Protein AF-A0A0L0KFP3-F1 (afdb_monomer)

Structure (mmCIF, N/CA/C/O backbone):
data_AF-A0A0L0KFP3-F1
#
_entry.id   AF-A0A0L0KFP3-F1
#
loop_
_atom_site.group_PDB
_atom_site.id
_atom_site.type_symbol
_atom_site.label_atom_id
_atom_site.label_alt_id
_atom_site.label_comp_id
_atom_site.label_asym_id
_atom_site.label_entity_id
_atom_site.label_seq_id
_atom_site.pdbx_PDB_ins_code
_atom_site.Cartn_x
_atom_site.Cartn_y
_atom_site.Cartn_z
_atom_site.occupancy
_atom_site.B_iso_or_equiv
_atom_site.auth_seq_id
_atom_site.auth_comp_id
_atom_site.auth_asym_id
_atom_site.auth_atom_id
_atom_site.pdbx_PDB_model_num
ATOM 1 N N . MET A 1 1 ? 3.412 21.748 14.257 1.00 57.06 1 MET A N 1
ATOM 2 C CA . MET A 1 1 ? 2.925 20.371 14.470 1.00 57.06 1 MET A CA 1
ATOM 3 C C . MET A 1 1 ? 2.391 19.946 13.117 1.00 57.06 1 MET A C 1
ATOM 5 O O . MET A 1 1 ? 1.590 20.701 12.592 1.00 57.06 1 MET A O 1
ATOM 9 N N . GLY A 1 2 ? 2.978 18.924 12.497 1.00 73.62 2 GLY A N 1
ATOM 10 C CA . GLY A 1 2 ? 2.629 18.501 11.133 1.00 73.62 2 GLY A CA 1
ATOM 11 C C . GLY A 1 2 ? 1.896 17.171 11.187 1.00 73.62 2 GLY A C 1
ATOM 12 O O . GLY A 1 2 ? 2.183 16.386 12.102 1.00 73.62 2 GLY A O 1
ATOM 13 N N . ASP A 1 3 ? 0.964 16.971 10.264 1.00 85.38 3 ASP A N 1
ATOM 14 C CA . ASP A 1 3 ? 0.182 15.743 10.164 1.00 85.38 3 ASP A CA 1
ATOM 15 C C . ASP A 1 3 ? 1.085 14.596 9.712 1.00 85.38 3 ASP A C 1
ATOM 17 O O . ASP A 1 3 ? 1.998 14.773 8.905 1.00 85.38 3 ASP A O 1
ATOM 21 N N . ARG A 1 4 ? 0.864 13.415 10.279 1.00 90.06 4 ARG A N 1
ATOM 22 C CA . ARG A 1 4 ? 1.631 12.206 9.976 1.00 90.06 4 ARG A CA 1
ATOM 23 C C . ARG A 1 4 ? 0.703 11.149 9.424 1.00 90.06 4 ARG A C 1
ATOM 25 O O . ARG A 1 4 ? -0.466 11.099 9.801 1.00 90.06 4 ARG A O 1
ATOM 32 N N . PHE A 1 5 ? 1.241 10.268 8.601 1.00 92.75 5 PHE A N 1
ATOM 33 C CA . PHE A 1 5 ? 0.498 9.135 8.086 1.00 92.75 5 PHE A CA 1
ATOM 34 C C . PHE A 1 5 ? 1.364 7.879 8.053 1.00 92.75 5 PHE A C 1
ATOM 36 O O . PHE A 1 5 ? 2.587 7.936 7.928 1.00 92.75 5 PHE A O 1
ATOM 43 N N . GLN A 1 6 ? 0.704 6.738 8.188 1.00 93.38 6 GLN A N 1
ATOM 44 C CA . GLN A 1 6 ? 1.281 5.407 8.061 1.00 93.38 6 GLN A CA 1
ATOM 45 C C . GLN A 1 6 ? 0.482 4.652 7.007 1.00 93.38 6 GLN A C 1
ATOM 47 O O . GLN A 1 6 ? -0.745 4.626 7.087 1.00 93.38 6 GLN A O 1
ATOM 52 N N . VAL A 1 7 ? 1.150 4.035 6.036 1.00 94.75 7 VAL A N 1
ATOM 53 C CA . VAL A 1 7 ? 0.489 3.267 4.975 1.00 94.75 7 VAL A CA 1
ATOM 54 C C . VAL A 1 7 ? 0.934 1.819 5.025 1.00 94.75 7 VAL A C 1
ATOM 56 O O . VAL A 1 7 ? 2.130 1.537 5.029 1.00 94.75 7 VAL A O 1
ATOM 59 N N . ILE A 1 8 ? -0.025 0.898 5.002 1.00 95.31 8 ILE A N 1
ATOM 60 C CA . ILE A 1 8 ? 0.234 -0.517 4.732 1.00 95.31 8 ILE A CA 1
ATOM 61 C C . ILE A 1 8 ? -0.319 -0.841 3.348 1.00 95.31 8 ILE A C 1
ATOM 63 O O . ILE A 1 8 ? -1.514 -0.675 3.103 1.00 95.31 8 ILE A O 1
ATOM 67 N N . VAL A 1 9 ? 0.553 -1.275 2.442 1.00 95.44 9 VAL A N 1
ATOM 68 C CA . VAL A 1 9 ? 0.223 -1.552 1.039 1.00 95.44 9 VAL A CA 1
ATOM 69 C C . VAL A 1 9 ? 0.307 -3.048 0.787 1.00 95.44 9 VAL A C 1
ATOM 71 O O . VAL A 1 9 ? 1.333 -3.656 1.085 1.00 95.44 9 VAL A O 1
ATOM 74 N N . ASP A 1 10 ? -0.746 -3.631 0.221 1.00 95.19 10 ASP A N 1
ATOM 75 C CA . ASP A 1 10 ? -0.720 -5.000 -0.295 1.00 95.19 10 ASP A CA 1
ATOM 76 C C . ASP A 1 10 ? -0.031 -5.008 -1.668 1.00 95.19 10 ASP A C 1
ATOM 78 O O . ASP A 1 10 ? -0.505 -4.372 -2.618 1.00 95.19 10 ASP A O 1
ATOM 82 N N . LEU A 1 11 ? 1.109 -5.698 -1.754 1.00 91.19 11 LEU A N 1
ATOM 83 C CA . LEU A 1 11 ? 1.942 -5.751 -2.957 1.00 91.19 11 LEU A CA 1
ATOM 84 C C . LEU A 1 11 ? 1.515 -6.851 -3.932 1.00 91.19 11 LEU A C 1
ATOM 86 O O . LEU A 1 11 ? 2.012 -6.897 -5.057 1.00 91.19 11 LEU A O 1
ATOM 90 N N . GLU A 1 12 ? 0.645 -7.763 -3.502 1.00 91.75 12 GLU A N 1
ATOM 91 C CA . GLU A 1 12 ? 0.298 -8.971 -4.254 1.00 91.75 12 GLU A CA 1
ATOM 92 C C . GLU A 1 12 ? -1.160 -8.974 -4.706 1.00 91.75 12 GLU A C 1
ATOM 94 O O . GLU A 1 12 ? -1.473 -9.614 -5.710 1.00 91.75 12 GLU A O 1
ATOM 99 N N . ALA A 1 13 ? -2.019 -8.185 -4.054 1.00 91.75 13 ALA A N 1
ATOM 100 C CA . ALA A 1 13 ? -3.398 -7.989 -4.470 1.00 91.75 13 ALA A CA 1
ATOM 101 C C . ALA A 1 13 ? -3.493 -7.524 -5.928 1.00 91.75 13 ALA A C 1
ATOM 103 O O . ALA A 1 13 ? -2.998 -6.453 -6.295 1.00 91.75 13 ALA A O 1
ATOM 104 N N . GLY A 1 14 ? -4.202 -8.298 -6.747 1.00 90.88 14 GLY A N 1
ATOM 105 C CA . GLY A 1 14 ? -4.611 -7.909 -8.096 1.00 90.88 14 GLY A CA 1
ATOM 106 C C . GLY A 1 14 ? -5.964 -7.186 -8.151 1.00 90.88 14 GLY A C 1
ATOM 107 O O . GLY A 1 14 ? -6.755 -7.193 -7.206 1.00 90.88 14 GLY A O 1
ATOM 108 N N . GLU A 1 15 ? -6.291 -6.618 -9.317 1.00 89.69 15 GLU A N 1
ATOM 109 C CA . GLU A 1 15 ? -7.569 -5.918 -9.554 1.00 89.69 15 GLU A CA 1
ATOM 110 C C . GLU A 1 15 ? -8.808 -6.778 -9.270 1.00 89.69 15 GLU A C 1
ATOM 112 O O . GLU A 1 15 ? -9.827 -6.271 -8.807 1.00 89.69 15 GLU A O 1
ATOM 117 N N . ALA A 1 16 ? -8.730 -8.084 -9.536 1.00 91.94 16 ALA A N 1
ATOM 118 C CA . ALA A 1 16 ? -9.863 -8.992 -9.377 1.00 91.94 16 ALA A CA 1
ATOM 119 C C . ALA A 1 16 ? -10.216 -9.275 -7.907 1.00 91.94 16 ALA A C 1
ATOM 121 O O . ALA A 1 16 ? -11.358 -9.615 -7.604 1.00 91.94 16 ALA A O 1
ATOM 122 N N . GLU A 1 17 ? -9.254 -9.149 -6.992 1.00 94.12 17 GLU A N 1
ATOM 123 C CA . GLU A 1 17 ? -9.428 -9.515 -5.582 1.00 94.12 17 GLU A CA 1
ATOM 124 C C . GLU A 1 17 ? -9.448 -8.322 -4.628 1.00 94.12 17 GLU A C 1
ATOM 126 O O . GLU A 1 17 ? -9.929 -8.457 -3.501 1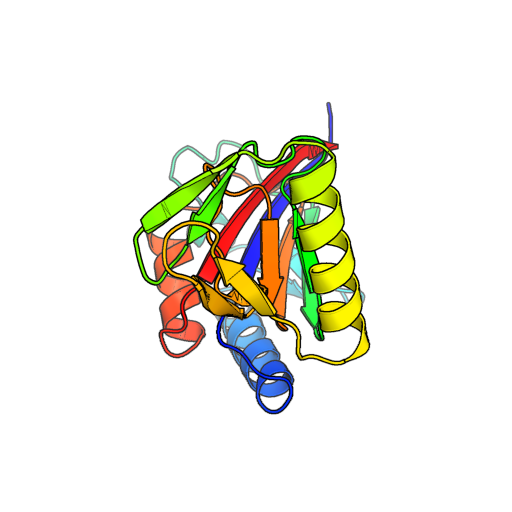.00 94.12 17 GLU A O 1
ATOM 131 N N . VAL A 1 18 ? -8.987 -7.149 -5.076 1.00 94.69 18 VAL A N 1
ATOM 132 C CA . VAL A 1 18 ? -8.839 -5.946 -4.248 1.00 94.69 18 VAL A CA 1
ATOM 133 C C . VAL A 1 18 ? -10.117 -5.573 -3.490 1.00 94.69 18 VAL A C 1
ATOM 135 O O . VAL A 1 18 ? -10.061 -5.201 -2.320 1.00 94.69 18 VAL A O 1
ATOM 138 N N . ALA A 1 19 ? -11.287 -5.724 -4.119 1.00 95.69 19 ALA A N 1
ATOM 139 C CA . ALA A 1 19 ? -12.570 -5.413 -3.493 1.00 95.69 19 ALA A CA 1
ATOM 140 C C . ALA A 1 19 ? -12.865 -6.353 -2.312 1.00 95.69 19 ALA A C 1
ATOM 142 O O . ALA A 1 19 ? -13.216 -5.896 -1.225 1.00 95.69 19 ALA A O 1
ATOM 143 N N . ARG A 1 20 ? -12.637 -7.659 -2.501 1.00 96.75 20 ARG A N 1
ATOM 144 C CA . ARG A 1 20 ? -12.801 -8.687 -1.465 1.00 96.75 20 ARG A CA 1
ATOM 145 C C . ARG A 1 20 ? -11.806 -8.481 -0.322 1.00 96.75 20 ARG A C 1
ATOM 147 O O . ARG A 1 20 ? -12.193 -8.565 0.841 1.00 96.75 20 ARG A O 1
ATOM 154 N N . LEU A 1 21 ? -10.539 -8.210 -0.641 1.00 97.50 21 LEU A N 1
ATOM 155 C CA . LEU A 1 21 ? -9.494 -7.986 0.363 1.00 97.50 21 LEU A CA 1
ATOM 156 C C . LEU A 1 21 ? -9.756 -6.713 1.173 1.00 97.50 21 LEU A C 1
ATOM 158 O O . LEU A 1 21 ? -9.650 -6.749 2.398 1.00 97.50 21 LEU A O 1
ATOM 162 N N . LYS A 1 22 ? -10.208 -5.630 0.524 1.00 96.75 22 LYS A N 1
ATOM 163 C CA . LYS A 1 22 ? -10.693 -4.423 1.206 1.00 96.75 22 LYS A CA 1
ATOM 164 C C . LYS A 1 22 ? -11.797 -4.757 2.205 1.00 96.75 22 LYS A C 1
ATOM 166 O O . LYS A 1 22 ? -11.699 -4.374 3.366 1.00 96.75 22 LYS A O 1
ATOM 171 N N . GLU A 1 23 ? -12.856 -5.434 1.764 1.00 96.81 23 GLU A N 1
ATOM 172 C CA . GLU A 1 23 ? -13.988 -5.768 2.637 1.00 96.81 23 GLU A CA 1
ATOM 173 C C . GLU A 1 23 ? -13.547 -6.628 3.821 1.00 96.81 23 GLU A C 1
ATOM 175 O O . GLU A 1 23 ? -13.968 -6.395 4.953 1.00 96.81 23 GLU A O 1
ATOM 180 N N . ARG A 1 24 ? -12.646 -7.581 3.574 1.00 97.62 24 ARG A N 1
ATOM 181 C CA . ARG A 1 24 ? -12.083 -8.458 4.596 1.00 97.62 24 ARG A CA 1
ATOM 182 C C . ARG A 1 24 ? -11.268 -7.690 5.638 1.00 97.62 24 ARG A C 1
ATOM 184 O O . ARG A 1 24 ? -11.522 -7.860 6.830 1.00 97.62 24 ARG A O 1
ATOM 191 N N . VAL A 1 25 ? -10.323 -6.845 5.218 1.00 97.50 25 VAL A N 1
ATOM 192 C CA . VAL A 1 25 ? -9.460 -6.111 6.158 1.00 97.50 25 VAL A CA 1
ATOM 193 C C . VAL A 1 25 ? -10.223 -5.026 6.911 1.00 97.50 25 VAL A C 1
ATOM 195 O O . VAL A 1 25 ? -10.073 -4.907 8.124 1.00 97.50 25 VAL A O 1
ATOM 198 N N . VAL A 1 26 ? -11.127 -4.308 6.239 1.00 96.94 26 VAL A N 1
ATOM 199 C CA . VAL A 1 26 ? -12.008 -3.328 6.889 1.00 96.94 26 VAL A CA 1
ATOM 200 C C . VAL A 1 26 ? -12.954 -4.016 7.867 1.00 96.94 26 VAL A C 1
ATOM 202 O O . VAL A 1 26 ? -13.095 -3.565 9.000 1.00 96.94 26 VAL A O 1
ATOM 205 N N . GLY A 1 27 ? -13.590 -5.116 7.457 1.00 97.12 27 GLY A N 1
ATOM 206 C CA . GLY A 1 27 ? -14.494 -5.877 8.315 1.00 97.12 27 GLY A CA 1
ATOM 207 C C . GLY A 1 27 ? -13.796 -6.395 9.570 1.00 97.12 27 GLY A C 1
ATOM 208 O O . GLY A 1 27 ? -14.373 -6.345 10.654 1.00 97.12 27 GLY A O 1
ATOM 209 N N . TRP A 1 28 ? -12.538 -6.822 9.448 1.00 97.81 28 TRP A N 1
ATOM 210 C CA . TRP A 1 28 ? -11.710 -7.195 10.591 1.00 97.81 28 TRP A CA 1
ATOM 211 C C . TRP A 1 28 ? -11.388 -5.997 11.498 1.00 97.81 28 TRP A C 1
ATOM 213 O O . TRP A 1 28 ? -11.649 -6.074 12.696 1.00 97.81 28 TRP A O 1
ATOM 223 N N . LEU A 1 29 ? -10.901 -4.876 10.949 1.00 97.62 29 LEU A N 1
ATOM 224 C CA . LEU A 1 29 ? -10.583 -3.671 11.732 1.00 97.62 29 LEU A CA 1
ATOM 225 C C . LEU A 1 29 ? -11.804 -3.147 12.505 1.00 97.62 29 LEU A C 1
ATOM 227 O O . LEU A 1 29 ? -11.683 -2.755 13.667 1.00 97.62 29 LEU A O 1
ATOM 231 N N . VAL A 1 30 ? -12.982 -3.164 11.875 1.00 96.88 30 VAL A N 1
ATOM 232 C CA . VAL A 1 30 ? -14.252 -2.787 12.512 1.00 96.88 30 VAL A CA 1
ATOM 233 C C . VAL A 1 30 ? -14.683 -3.825 13.548 1.00 96.88 30 VAL A C 1
ATOM 235 O O . VAL A 1 30 ? -15.111 -3.458 14.640 1.00 96.88 30 VAL A O 1
ATOM 238 N N . GLY A 1 31 ? -14.551 -5.118 13.241 1.00 96.94 31 GLY A N 1
ATOM 239 C CA . GLY A 1 31 ? -14.900 -6.212 14.152 1.00 96.94 31 GLY A CA 1
ATOM 240 C C . GLY A 1 31 ? -14.069 -6.218 15.439 1.00 96.94 31 GLY A C 1
ATOM 241 O O . GLY A 1 31 ? -14.609 -6.463 16.515 1.00 96.94 31 GLY A O 1
ATOM 242 N N . GLU A 1 32 ? -12.786 -5.867 15.347 1.00 96.44 32 GLU A N 1
ATOM 243 C CA . GLU A 1 32 ? -11.891 -5.687 16.500 1.00 96.44 32 GLU A CA 1
ATOM 244 C C . GLU A 1 32 ? -12.099 -4.342 17.220 1.00 96.44 32 GLU A C 1
ATOM 246 O O . GLU A 1 32 ? -11.469 -4.070 18.248 1.00 96.44 32 GLU A O 1
ATOM 251 N N . GLY A 1 33 ? -12.968 -3.477 16.689 1.00 95.44 33 GLY A N 1
ATOM 252 C CA . GLY A 1 33 ? -13.206 -2.128 17.195 1.00 95.44 33 GLY A CA 1
ATOM 253 C C . GLY A 1 33 ? -11.992 -1.207 17.079 1.00 95.44 33 GLY A C 1
ATOM 254 O O . GLY A 1 33 ? -11.939 -0.205 17.789 1.00 95.44 33 GLY A O 1
ATOM 255 N N . ILE A 1 34 ? -11.016 -1.548 16.232 1.00 95.81 34 ILE A N 1
ATOM 256 C CA . ILE A 1 34 ? -9.816 -0.739 15.974 1.00 95.81 34 ILE A CA 1
ATOM 257 C C . ILE A 1 34 ? -10.217 0.536 15.242 1.00 95.81 34 ILE A C 1
ATOM 259 O O . ILE A 1 34 ? -9.779 1.621 15.612 1.00 95.81 34 ILE A O 1
ATOM 263 N N . VAL A 1 35 ? -11.111 0.416 14.260 1.00 96.50 35 VAL A N 1
ATOM 264 C CA . VAL A 1 35 ? -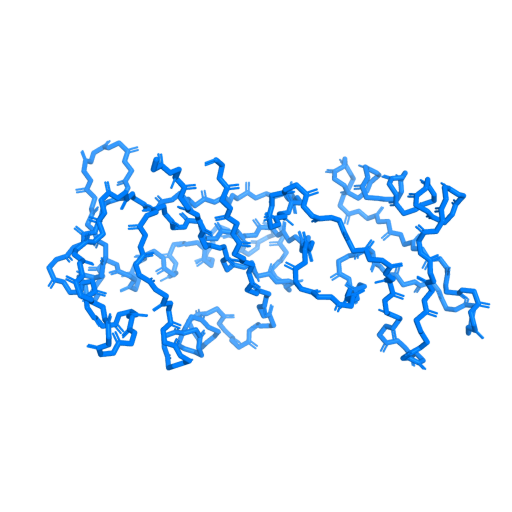11.760 1.555 13.603 1.00 96.50 35 VAL A CA 1
ATOM 265 C C . VAL A 1 35 ? -13.275 1.451 13.737 1.00 96.50 35 VAL A C 1
ATOM 267 O O . VAL A 1 35 ? -13.827 0.365 13.904 1.00 96.50 35 VAL A O 1
ATOM 270 N N . VAL A 1 36 ? -13.964 2.580 13.632 1.00 95.25 36 VAL A N 1
ATOM 271 C CA . VAL A 1 36 ? -15.427 2.648 13.543 1.00 95.25 36 VAL A CA 1
ATOM 272 C C . VAL A 1 36 ? -15.830 3.505 12.353 1.00 95.25 36 VAL A C 1
ATOM 274 O O . VAL A 1 36 ? -15.101 4.409 11.950 1.00 95.25 36 VAL A O 1
ATOM 277 N N . THR A 1 37 ? -16.992 3.217 11.769 1.00 92.25 37 THR A N 1
ATOM 278 C CA . THR A 1 37 ? -17.543 4.061 10.705 1.00 92.25 37 THR A CA 1
ATOM 279 C C . THR A 1 37 ? -18.158 5.329 11.293 1.00 92.25 37 THR A C 1
ATOM 281 O O . THR A 1 37 ? -18.873 5.265 12.293 1.00 92.25 37 THR A O 1
ATOM 284 N N . ASP A 1 38 ? -17.907 6.472 10.659 1.00 83.19 38 ASP A N 1
ATOM 285 C CA . ASP A 1 38 ? -18.489 7.771 11.030 1.00 83.19 38 ASP A CA 1
ATOM 286 C C . ASP A 1 38 ? -19.499 8.300 9.989 1.00 83.19 38 ASP A C 1
ATOM 288 O O . ASP A 1 38 ? -19.896 9.463 10.017 1.00 83.19 38 ASP A O 1
ATOM 292 N N . GLY A 1 39 ? -19.926 7.440 9.055 1.00 74.12 39 GLY A N 1
ATOM 293 C CA . GLY A 1 39 ? -20.830 7.784 7.953 1.00 74.12 39 GLY A CA 1
ATOM 294 C C . GLY A 1 39 ? -20.152 8.419 6.732 1.00 74.12 39 GLY A C 1
ATOM 295 O O . GLY A 1 39 ? -20.746 8.406 5.655 1.00 74.12 39 GLY A O 1
ATOM 296 N N . SER A 1 40 ? -18.917 8.912 6.860 1.00 73.75 40 SER A N 1
ATOM 297 C CA . SER A 1 40 ? -18.116 9.476 5.758 1.00 73.75 40 SER A CA 1
ATOM 298 C C . SER A 1 40 ? -16.795 8.743 5.501 1.00 73.75 40 SER A C 1
ATOM 300 O O . SER A 1 40 ? -16.213 8.878 4.427 1.00 73.75 40 SER A O 1
ATOM 302 N N . GLY A 1 41 ? -16.356 7.922 6.451 1.00 87.25 41 GLY A N 1
ATOM 303 C CA . GLY A 1 41 ? -15.148 7.120 6.378 1.00 87.25 41 GLY A CA 1
ATOM 304 C C . GLY A 1 41 ? -14.983 6.259 7.627 1.00 87.25 41 GLY A C 1
ATOM 305 O O . GLY A 1 41 ? -15.951 5.674 8.133 1.00 87.25 41 GLY A O 1
ATOM 306 N N . TYR A 1 42 ? -13.742 6.174 8.099 1.00 94.19 42 TYR A N 1
ATOM 307 C CA . TYR A 1 42 ? -13.352 5.410 9.276 1.00 94.19 42 TYR A CA 1
ATOM 308 C C . TYR A 1 42 ? -12.558 6.301 10.225 1.00 94.19 42 TYR A C 1
ATOM 310 O O . TYR A 1 42 ? -11.585 6.929 9.811 1.00 94.19 42 TYR A O 1
ATOM 318 N N . THR A 1 43 ? -12.933 6.301 11.497 1.00 94.69 43 THR A N 1
ATOM 319 C CA . THR A 1 43 ? -12.181 6.944 12.580 1.00 94.69 43 THR A CA 1
ATOM 320 C C . THR A 1 43 ? -11.660 5.894 13.558 1.00 94.69 43 THR A C 1
ATOM 322 O O . THR A 1 43 ? -12.067 4.729 13.494 1.00 94.69 43 THR A O 1
ATOM 325 N N . ALA A 1 44 ? -10.752 6.278 14.452 1.00 93.94 44 ALA A N 1
ATOM 326 C CA . ALA A 1 44 ? -10.269 5.398 15.507 1.00 93.94 44 ALA A CA 1
ATOM 327 C C . ALA A 1 44 ? -11.427 4.938 16.406 1.00 93.94 44 ALA A C 1
ATOM 329 O O . ALA A 1 44 ? -12.263 5.724 16.852 1.00 93.94 44 ALA A O 1
ATOM 330 N N . GLY A 1 45 ? -11.502 3.630 16.626 1.00 94.00 45 GLY A N 1
ATOM 331 C CA . GLY A 1 45 ? -12.479 3.001 17.501 1.00 94.00 45 GLY A CA 1
ATOM 332 C C . GLY A 1 45 ? -11.926 2.786 18.909 1.00 94.00 45 GLY A C 1
ATOM 333 O O . GLY A 1 45 ? -10.726 2.913 19.132 1.00 94.00 45 GLY A O 1
ATOM 334 N N . PRO A 1 46 ? -12.759 2.384 19.881 1.00 92.88 46 PRO A N 1
ATOM 335 C CA . PRO A 1 46 ? -12.325 2.178 21.269 1.00 92.88 46 PRO A CA 1
ATOM 336 C C . PRO A 1 46 ? -11.263 1.074 21.439 1.00 92.88 46 PRO A C 1
ATOM 338 O O . PRO A 1 46 ? -10.651 0.965 22.497 1.00 92.88 46 PRO A O 1
ATOM 341 N N . GLY A 1 47 ? -11.062 0.230 20.424 1.00 93.38 47 GLY A N 1
ATOM 342 C CA . GLY A 1 47 ? -10.028 -0.798 20.368 1.00 93.38 47 GLY A CA 1
ATOM 343 C C . GLY A 1 47 ? -8.732 -0.361 19.681 1.00 93.38 47 GLY A C 1
ATOM 344 O O . GLY A 1 47 ? -7.887 -1.225 19.459 1.00 93.38 47 GLY A O 1
ATOM 345 N N . TRP A 1 48 ? -8.558 0.922 19.331 1.00 93.75 48 TRP A N 1
ATOM 346 C CA . TRP A 1 48 ? -7.395 1.422 18.577 1.00 93.75 48 TRP A CA 1
ATOM 347 C C . TRP A 1 48 ? -6.050 1.035 19.207 1.00 93.75 48 TRP A C 1
ATOM 349 O O . TRP A 1 48 ? -5.110 0.716 18.485 1.00 93.75 48 TRP A O 1
ATOM 359 N N . ALA A 1 49 ? -5.979 0.974 20.542 1.00 92.06 49 ALA A N 1
ATOM 360 C CA . ALA A 1 49 ? -4.764 0.633 21.284 1.00 92.06 49 ALA A CA 1
ATOM 361 C C . ALA A 1 49 ? -4.216 -0.768 20.950 1.00 92.06 49 ALA A C 1
ATOM 363 O O . ALA A 1 49 ? -3.048 -1.046 21.178 1.00 92.06 49 ALA A O 1
ATOM 364 N N . ARG A 1 50 ? -5.030 -1.657 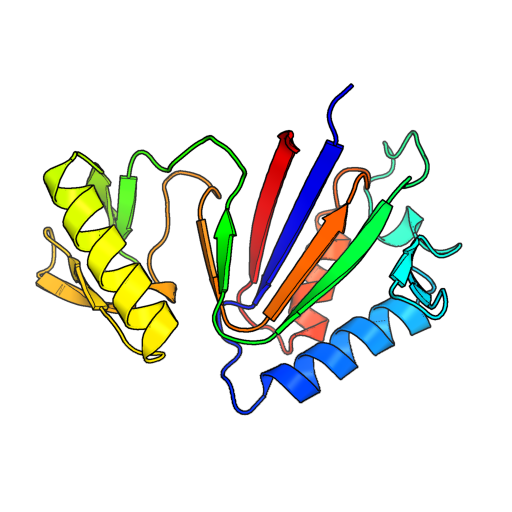20.360 1.00 92.00 50 ARG A N 1
ATOM 365 C CA . ARG A 1 50 ? -4.580 -2.977 19.880 1.00 92.00 50 ARG A CA 1
ATOM 366 C C . ARG A 1 50 ? -3.659 -2.904 18.661 1.00 92.00 50 ARG A C 1
ATOM 368 O O . ARG A 1 50 ? -3.016 -3.899 18.341 1.00 92.00 50 ARG A O 1
ATOM 375 N N . ALA A 1 51 ? -3.663 -1.783 17.941 1.00 92.44 51 ALA A N 1
ATOM 376 C CA . ALA A 1 51 ? -2.894 -1.613 16.715 1.00 92.44 51 ALA A CA 1
ATOM 377 C C . ALA A 1 51 ? -1.475 -1.074 16.954 1.00 92.44 51 ALA A C 1
ATOM 379 O O . ALA A 1 51 ? -0.607 -1.223 16.097 1.00 92.44 51 ALA A O 1
ATOM 380 N N . VAL A 1 52 ? -1.230 -0.454 18.104 1.00 91.25 52 VAL A N 1
ATOM 381 C CA . VAL A 1 52 ? -0.008 0.312 18.380 1.00 91.25 52 VAL A CA 1
ATOM 382 C C . VAL A 1 52 ? 0.824 -0.352 19.472 1.00 91.25 52 VAL A C 1
ATOM 384 O O . VAL A 1 52 ? 0.330 -1.235 20.173 1.00 91.25 52 VAL A O 1
ATOM 387 N N . ASP A 1 53 ? 2.086 0.047 19.596 1.00 81.50 53 ASP A N 1
ATOM 388 C CA . ASP A 1 53 ? 2.920 -0.358 20.730 1.00 81.50 53 ASP A CA 1
ATOM 389 C C . ASP A 1 53 ? 2.507 0.363 22.031 1.00 81.50 53 ASP A C 1
ATOM 391 O O . ASP A 1 53 ? 1.831 1.394 22.008 1.00 81.50 53 ASP A O 1
ATOM 395 N N . ASP A 1 54 ? 2.915 -0.197 23.176 1.00 62.38 54 ASP A N 1
ATOM 396 C CA . ASP A 1 54 ? 2.530 0.232 24.540 1.00 62.38 54 ASP A CA 1
ATOM 397 C C . ASP A 1 54 ? 2.966 1.681 24.872 1.00 62.38 54 ASP A C 1
ATOM 399 O O . ASP A 1 54 ? 2.445 2.294 25.799 1.00 62.38 54 ASP A O 1
ATOM 403 N N . ASP A 1 55 ? 3.863 2.256 24.061 1.00 61.22 55 ASP A N 1
ATOM 404 C CA . ASP A 1 55 ? 4.304 3.659 24.107 1.00 61.22 55 ASP A CA 1
ATOM 405 C C . ASP A 1 55 ? 3.343 4.621 23.366 1.00 61.22 55 ASP A C 1
ATOM 407 O O . ASP A 1 55 ? 3.680 5.775 23.087 1.00 61.22 55 ASP A O 1
ATOM 411 N N . GLY A 1 56 ? 2.139 4.160 23.005 1.00 57.41 56 GLY A N 1
ATOM 412 C CA . GLY A 1 56 ? 1.065 4.952 22.404 1.00 57.41 56 GLY A CA 1
ATOM 413 C C . GLY A 1 56 ? 0.480 5.993 23.365 1.00 57.41 56 GLY A C 1
ATOM 414 O O . GLY A 1 56 ? -0.701 5.935 23.699 1.00 57.41 56 GLY A O 1
ATOM 415 N N . ASP A 1 57 ? 1.290 6.969 23.782 1.00 62.59 57 ASP A N 1
ATOM 416 C CA . ASP A 1 57 ? 0.984 8.003 24.784 1.00 62.59 57 ASP A CA 1
ATOM 417 C C . ASP A 1 57 ? -0.189 8.931 24.402 1.00 62.59 57 ASP A C 1
ATOM 419 O O . ASP A 1 57 ? -0.599 9.794 25.186 1.00 62.59 57 ASP A O 1
ATOM 423 N N . HIS A 1 58 ? -0.736 8.796 23.192 1.00 76.62 58 HIS A N 1
ATOM 424 C CA . HIS A 1 58 ? -1.788 9.662 22.678 1.00 76.62 58 HIS A CA 1
ATOM 425 C C . HIS A 1 58 ? -2.760 8.942 21.738 1.00 76.62 58 H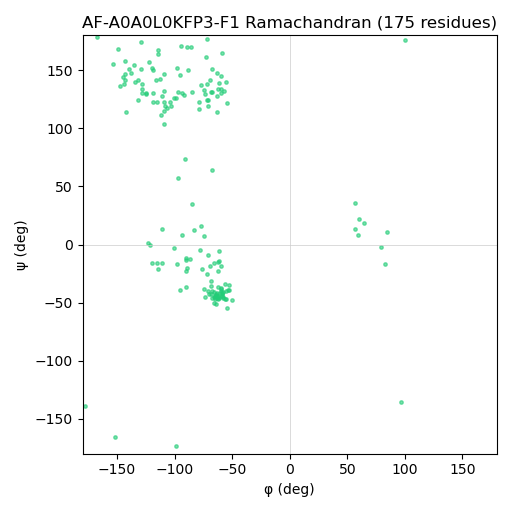IS A C 1
ATOM 427 O O . HIS A 1 58 ? -2.368 8.209 20.831 1.00 76.62 58 HIS A O 1
ATOM 433 N N . GLU A 1 59 ? -4.047 9.227 21.937 1.00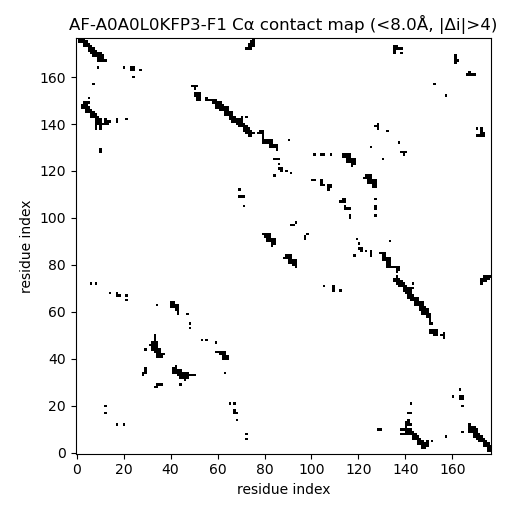 84.75 59 GLU A N 1
ATOM 434 C CA . GLU A 1 59 ? -5.144 8.747 21.098 1.00 84.75 59 GLU A CA 1
ATOM 435 C C . GLU A 1 59 ? -5.001 9.249 19.649 1.00 84.75 59 GLU A C 1
ATOM 437 O O . GLU A 1 59 ? -4.638 10.416 19.445 1.00 84.75 59 GLU A O 1
ATOM 442 N N . PRO A 1 60 ? -5.286 8.404 18.637 1.00 90.12 60 PRO A N 1
ATOM 443 C CA . PRO A 1 60 ? -5.271 8.834 17.250 1.00 90.12 60 PRO A CA 1
ATOM 444 C C . PRO A 1 60 ? -6.231 10.000 17.017 1.00 90.12 60 PRO A C 1
ATOM 446 O O . PRO A 1 60 ? -7.395 9.952 17.411 1.00 90.12 60 PRO A O 1
ATOM 449 N N . SER A 1 61 ? -5.758 11.041 16.335 1.00 89.19 61 SER A N 1
ATOM 450 C CA . SER A 1 61 ? -6.582 12.214 16.010 1.00 89.19 61 SER A CA 1
ATOM 451 C C . SER A 1 61 ? -7.108 12.218 14.573 1.00 89.19 61 SER A C 1
ATOM 453 O O . SER A 1 61 ? -7.862 13.119 14.203 1.00 89.19 61 SER A O 1
ATOM 455 N N . GLY A 1 62 ? -6.730 11.226 13.763 1.00 89.19 62 GLY A N 1
ATOM 456 C CA . GLY A 1 62 ? -7.185 11.067 12.386 1.00 89.19 62 GLY A CA 1
ATOM 457 C C . GLY A 1 62 ? -7.726 9.670 12.082 1.00 89.19 62 GLY A C 1
ATOM 458 O O . GLY A 1 62 ? -7.730 8.756 12.911 1.00 89.19 62 GLY A O 1
ATOM 459 N N . GLY A 1 63 ? -8.252 9.537 10.868 1.00 92.50 63 GLY A N 1
ATOM 460 C CA . GLY A 1 63 ? -8.973 8.354 10.415 1.00 92.50 63 GLY A CA 1
ATOM 461 C C . GLY A 1 63 ? -8.146 7.386 9.576 1.00 92.50 63 GLY A C 1
ATOM 462 O O . GLY A 1 63 ? -6.943 7.556 9.380 1.00 92.50 63 GLY A O 1
ATOM 463 N N . LEU A 1 64 ? -8.841 6.377 9.054 1.00 95.50 64 LEU A N 1
ATOM 464 C CA . LEU A 1 64 ? -8.334 5.444 8.054 1.00 95.50 64 LEU A CA 1
ATOM 465 C C . LEU A 1 64 ? -8.920 5.795 6.679 1.00 95.50 64 LEU A C 1
ATOM 467 O O . LEU A 1 64 ? -10.138 5.771 6.482 1.00 95.50 64 LEU A O 1
ATOM 471 N N . ALA A 1 65 ? -8.040 6.051 5.716 1.00 94.81 65 ALA A N 1
ATOM 472 C CA . ALA A 1 65 ? -8.350 6.089 4.296 1.00 94.81 65 ALA A CA 1
ATOM 473 C C . ALA A 1 65 ? -7.992 4.741 3.654 1.00 94.81 65 ALA A C 1
ATOM 475 O O . ALA A 1 65 ? -6.907 4.198 3.857 1.00 94.81 65 ALA A O 1
ATOM 476 N N . VAL A 1 66 ? -8.922 4.185 2.875 1.00 95.19 66 VAL A N 1
ATOM 477 C CA . VAL A 1 66 ? -8.716 2.915 2.167 1.00 95.19 66 VAL A CA 1
ATOM 478 C C . VAL A 1 66 ? -8.656 3.185 0.674 1.00 95.19 66 VAL A C 1
ATOM 480 O O . VAL A 1 66 ? -9.669 3.519 0.053 1.00 95.19 66 VAL A O 1
ATOM 483 N N . HIS A 1 67 ? -7.473 2.996 0.109 1.00 95.00 67 HIS A N 1
ATOM 484 C CA . HIS A 1 67 ? -7.168 3.207 -1.298 1.00 95.00 67 HIS A CA 1
ATOM 485 C C . HIS A 1 67 ? -7.365 1.905 -2.071 1.00 95.00 67 HIS A C 1
ATOM 487 O O . HIS A 1 67 ? -6.849 0.864 -1.672 1.00 95.00 67 HIS A O 1
ATOM 493 N N . VAL A 1 68 ? -8.134 1.960 -3.161 1.00 94.12 68 VAL A N 1
ATOM 494 C CA . VAL A 1 68 ? -8.425 0.814 -4.036 1.00 94.12 68 VAL A CA 1
ATOM 495 C C . VAL A 1 68 ? -8.123 1.187 -5.477 1.00 94.12 68 VAL A C 1
ATOM 497 O O . VAL A 1 68 ? -8.519 2.258 -5.936 1.00 94.12 68 VAL A O 1
ATOM 500 N N . GLY A 1 69 ? -7.502 0.260 -6.198 1.00 91.81 69 GLY A N 1
ATOM 501 C CA . GLY A 1 69 ? -7.024 0.468 -7.559 1.00 91.81 69 GLY A CA 1
ATOM 502 C C . GLY A 1 69 ? -5.526 0.753 -7.574 1.00 91.81 69 GLY A C 1
ATOM 503 O O . GLY A 1 69 ? -4.884 0.817 -6.530 1.00 91.81 69 GLY A O 1
ATOM 504 N N . ARG A 1 70 ? -4.959 0.885 -8.773 1.00 92.44 70 ARG A N 1
ATOM 505 C CA . ARG A 1 70 ? -3.513 1.052 -8.963 1.00 92.44 70 ARG A CA 1
ATOM 506 C C . ARG A 1 70 ? -3.029 2.348 -8.315 1.00 92.44 70 ARG A C 1
ATOM 508 O O . ARG A 1 70 ? -3.374 3.434 -8.776 1.00 92.44 70 ARG A O 1
ATOM 515 N N . GLY A 1 71 ? -2.213 2.227 -7.275 1.00 90.19 71 GLY A N 1
ATOM 516 C CA . GLY A 1 71 ? -1.664 3.355 -6.529 1.00 90.19 71 GLY A CA 1
ATOM 517 C C . GLY A 1 71 ? -0.160 3.232 -6.323 1.00 90.19 71 GLY A C 1
ATOM 518 O O . GLY A 1 71 ? 0.352 2.137 -6.091 1.00 90.19 71 GLY A O 1
ATOM 519 N N . GLY A 1 72 ? 0.532 4.370 -6.415 1.00 89.44 72 GLY A N 1
ATOM 520 C CA . GLY A 1 72 ? 1.875 4.551 -5.872 1.00 89.44 72 GLY A CA 1
ATOM 521 C C . GLY A 1 72 ? 1.770 5.261 -4.525 1.00 89.44 72 GLY A C 1
ATOM 522 O O . GLY A 1 72 ? 1.147 6.316 -4.432 1.00 89.44 72 GLY A O 1
ATOM 523 N N . PHE A 1 73 ? 2.352 4.673 -3.489 1.00 90.12 73 PHE A N 1
ATOM 524 C CA . PHE A 1 73 ? 2.354 5.184 -2.123 1.00 90.12 73 PHE A CA 1
ATOM 525 C C . PHE A 1 73 ? 3.775 5.575 -1.744 1.00 90.12 73 PHE A C 1
ATOM 527 O O . PHE A 1 73 ? 4.710 4.872 -2.126 1.00 90.12 73 PHE A O 1
ATOM 534 N N . HIS A 1 74 ? 3.941 6.667 -0.995 1.00 88.00 74 HIS A N 1
ATOM 535 C CA . HIS A 1 74 ? 5.266 7.171 -0.644 1.00 88.00 74 HIS A CA 1
ATOM 536 C C . HIS A 1 74 ? 5.350 7.755 0.771 1.00 88.00 74 HIS A C 1
ATOM 538 O O . HIS A 1 74 ? 4.341 8.167 1.335 1.00 88.00 74 HIS A O 1
ATOM 544 N N . SER A 1 75 ? 6.555 7.815 1.344 1.00 83.81 75 SER A N 1
ATOM 545 C CA . SER A 1 75 ? 6.832 8.318 2.707 1.00 83.81 75 SER A CA 1
ATOM 546 C C . SER A 1 75 ? 6.830 9.851 2.839 1.00 83.81 75 SER A C 1
ATOM 548 O O . SER A 1 75 ? 7.334 10.402 3.816 1.00 83.81 75 SER A O 1
ATOM 550 N N . GLY A 1 76 ? 6.284 10.580 1.862 1.00 77.00 76 GLY A N 1
ATOM 551 C CA . GLY A 1 76 ? 6.368 12.042 1.794 1.00 77.00 76 GLY A CA 1
ATOM 552 C C . GLY A 1 76 ? 7.503 12.530 0.890 1.00 77.00 76 GLY A C 1
ATOM 553 O O . GLY A 1 76 ? 7.620 12.059 -0.237 1.00 77.00 76 GLY A O 1
ATOM 554 N N . ALA A 1 77 ? 8.273 13.524 1.342 1.00 69.94 77 ALA A N 1
ATOM 555 C CA . ALA A 1 77 ? 9.240 14.244 0.502 1.00 69.94 77 ALA A CA 1
ATOM 556 C C . ALA A 1 77 ? 10.538 13.469 0.210 1.00 69.94 77 ALA A C 1
ATOM 558 O O . ALA A 1 77 ? 11.226 13.788 -0.759 1.00 69.94 77 ALA A O 1
ATOM 559 N N . ASP A 1 78 ? 10.871 12.481 1.040 1.00 75.31 78 ASP A N 1
ATOM 560 C CA . ASP A 1 78 ? 12.093 11.699 0.886 1.00 75.31 78 ASP A CA 1
ATOM 561 C C . ASP A 1 78 ? 11.910 10.646 -0.213 1.00 75.31 78 ASP A C 1
ATOM 563 O O . ASP A 1 78 ? 11.011 9.806 -0.150 1.00 75.31 78 ASP A O 1
ATOM 567 N N . MET A 1 79 ? 12.775 10.703 -1.223 1.00 79.00 79 MET A N 1
ATOM 568 C CA . MET A 1 79 ? 12.823 9.750 -2.332 1.00 79.00 79 MET A CA 1
ATOM 569 C C . MET A 1 79 ? 13.904 8.694 -2.063 1.00 79.00 79 MET A C 1
ATOM 571 O O . MET A 1 79 ? 14.879 9.000 -1.374 1.00 79.00 79 MET A O 1
ATOM 575 N N . PRO A 1 80 ? 13.772 7.463 -2.592 1.00 86.88 80 PRO A N 1
ATOM 576 C CA . PRO A 1 80 ? 14.831 6.465 -2.463 1.00 86.88 80 PRO A CA 1
ATOM 577 C C . PRO A 1 80 ? 16.107 6.914 -3.170 1.00 86.88 80 PRO A C 1
ATOM 579 O O . PRO A 1 80 ? 16.041 7.543 -4.227 1.00 86.88 80 PRO A O 1
ATOM 582 N N . GLU A 1 81 ? 17.262 6.524 -2.632 1.00 90.38 81 GLU A N 1
ATOM 583 C CA . GLU A 1 81 ? 18.554 6.751 -3.290 1.00 90.38 81 GLU A CA 1
ATOM 584 C C . GLU A 1 81 ? 18.924 5.574 -4.204 1.00 90.38 81 GLU A C 1
ATOM 586 O O . GLU A 1 81 ? 19.690 5.741 -5.159 1.00 90.38 81 GLU A O 1
ATOM 591 N N . ALA A 1 82 ? 18.358 4.385 -3.962 1.00 92.69 82 ALA A N 1
ATOM 592 C CA . ALA A 1 82 ? 18.591 3.208 -4.785 1.00 92.69 82 ALA A CA 1
ATOM 593 C C . ALA A 1 82 ? 17.369 2.287 -4.931 1.00 92.69 82 ALA A C 1
ATOM 595 O O . ALA A 1 82 ? 16.614 2.026 -3.993 1.00 92.69 82 ALA A O 1
ATOM 596 N N . ALA A 1 83 ? 17.238 1.703 -6.124 1.00 93.94 83 ALA A N 1
ATOM 597 C CA . ALA A 1 83 ? 16.317 0.608 -6.411 1.00 93.94 83 ALA A CA 1
ATOM 598 C C . ALA A 1 83 ? 17.022 -0.745 -6.240 1.00 93.94 83 ALA A C 1
ATOM 600 O O . ALA A 1 83 ? 18.089 -0.981 -6.813 1.00 93.94 83 ALA A O 1
ATOM 601 N N . VAL A 1 84 ? 16.417 -1.665 -5.493 1.00 94.44 84 VAL A N 1
ATOM 602 C CA . VAL A 1 84 ? 16.967 -2.994 -5.199 1.00 94.44 84 VAL A CA 1
ATOM 603 C C . VAL A 1 84 ? 16.269 -4.046 -6.050 1.00 94.44 84 VAL A C 1
ATOM 605 O O . VAL A 1 84 ? 15.059 -4.263 -5.953 1.00 94.44 84 VAL A O 1
ATOM 608 N N . CYS A 1 85 ? 17.044 -4.737 -6.885 1.00 95.44 85 CYS A N 1
ATOM 609 C CA . CYS A 1 85 ? 16.505 -5.778 -7.748 1.00 95.44 85 CYS A CA 1
ATOM 610 C C . CYS A 1 85 ? 16.126 -7.031 -6.932 1.00 95.44 85 CYS A C 1
ATOM 612 O O . CYS A 1 85 ? 17.010 -7.647 -6.334 1.00 95.44 85 CYS A O 1
ATOM 614 N N . PRO A 1 86 ? 14.875 -7.522 -6.992 1.00 94.12 86 PRO A N 1
ATOM 615 C CA . PRO A 1 86 ? 14.449 -8.726 -6.271 1.00 94.12 86 PRO A CA 1
ATOM 616 C C . PRO A 1 86 ? 15.037 -10.023 -6.851 1.00 94.12 86 PRO A C 1
ATOM 618 O O . PRO A 1 86 ? 14.861 -11.093 -6.276 1.00 94.12 86 PRO A O 1
ATOM 621 N N . ARG A 1 87 ? 15.691 -9.967 -8.021 1.00 95.81 87 ARG A N 1
ATOM 622 C CA . ARG A 1 87 ? 16.251 -11.146 -8.706 1.00 95.81 87 ARG A CA 1
ATOM 623 C C . ARG A 1 87 ? 17.724 -11.379 -8.395 1.00 95.81 87 ARG A C 1
ATOM 625 O O . ARG A 1 87 ? 18.131 -12.525 -8.252 1.00 95.81 87 ARG A O 1
ATOM 632 N N . CYS A 1 88 ? 18.522 -10.316 -8.312 1.00 96.94 88 CYS A N 1
ATOM 633 C CA . CYS A 1 88 ? 19.967 -10.415 -8.069 1.00 96.94 88 CYS A CA 1
ATOM 634 C C . CYS A 1 88 ? 20.447 -9.639 -6.838 1.00 96.94 88 CYS A C 1
ATOM 636 O O . CYS A 1 88 ? 21.646 -9.627 -6.577 1.00 96.94 88 CYS A O 1
ATOM 638 N N . ALA A 1 89 ? 19.539 -8.982 -6.108 1.00 95.50 89 ALA A N 1
ATOM 639 C CA . ALA A 1 89 ? 19.824 -8.123 -4.957 1.00 95.50 89 ALA A CA 1
ATOM 640 C C . ALA A 1 89 ? 20.754 -6.929 -5.246 1.00 95.50 89 ALA A C 1
ATOM 642 O O . ALA A 1 89 ? 21.164 -6.233 -4.320 1.00 95.50 89 ALA A O 1
ATOM 643 N N . ALA A 1 90 ? 21.083 -6.659 -6.514 1.00 95.88 90 ALA A N 1
ATOM 644 C CA . ALA A 1 90 ? 21.879 -5.495 -6.871 1.00 95.88 90 ALA A CA 1
ATOM 645 C C . ALA A 1 90 ? 21.081 -4.209 -6.623 1.00 95.88 90 ALA A C 1
ATOM 647 O O . ALA A 1 90 ? 19.935 -4.086 -7.067 1.00 95.88 90 ALA A O 1
ATOM 648 N N . ALA A 1 91 ? 21.719 -3.256 -5.946 1.00 95.00 91 ALA A N 1
ATOM 649 C CA . ALA A 1 91 ? 21.226 -1.897 -5.799 1.00 95.00 91 ALA A CA 1
ATOM 650 C C . ALA A 1 91 ? 21.650 -1.060 -7.013 1.00 95.00 91 ALA A C 1
ATOM 652 O O . ALA A 1 91 ? 22.813 -1.078 -7.417 1.00 95.00 91 ALA A O 1
ATOM 653 N N . THR A 1 92 ? 20.699 -0.344 -7.601 1.00 94.12 92 THR A N 1
ATOM 654 C CA . THR A 1 92 ? 20.921 0.629 -8.674 1.00 94.12 92 THR A CA 1
ATOM 655 C C . THR A 1 92 ? 20.702 2.016 -8.098 1.00 94.12 92 THR A C 1
ATOM 657 O O . THR A 1 92 ? 19.578 2.326 -7.711 1.00 94.12 92 THR A O 1
ATOM 660 N N . THR A 1 93 ? 21.754 2.832 -8.036 1.00 94.31 93 THR A N 1
ATOM 661 C CA . THR A 1 93 ? 21.648 4.238 -7.625 1.00 94.31 93 THR A CA 1
ATOM 662 C C . THR A 1 93 ? 20.706 4.992 -8.562 1.00 94.31 93 THR A C 1
ATOM 664 O O . THR A 1 93 ? 20.792 4.841 -9.781 1.00 94.31 93 THR A O 1
ATOM 667 N N . LEU A 1 94 ? 19.805 5.781 -7.985 1.00 91.50 94 LEU A N 1
ATOM 668 C CA . LEU A 1 94 ? 18.804 6.572 -8.693 1.00 91.50 94 LEU A CA 1
ATOM 669 C C . LEU A 1 94 ? 19.353 7.971 -8.990 1.00 91.50 94 LEU A C 1
ATOM 671 O O . LEU A 1 94 ? 18.983 8.951 -8.353 1.00 91.50 94 LEU A O 1
ATOM 675 N N . ASP A 1 95 ? 20.268 8.049 -9.956 1.00 92.50 95 ASP A N 1
ATOM 676 C CA . ASP A 1 95 ? 20.608 9.319 -10.606 1.00 92.50 95 ASP A CA 1
ATOM 677 C C . ASP A 1 95 ? 19.471 9.796 -11.533 1.00 92.50 95 ASP A C 1
ATOM 679 O O . ASP A 1 95 ? 18.464 9.107 -11.693 1.00 92.50 95 ASP A O 1
ATOM 683 N N . ASP A 1 96 ? 19.611 10.975 -12.149 1.00 90.69 96 ASP A N 1
ATOM 684 C CA . ASP A 1 96 ? 18.558 11.571 -12.989 1.00 90.69 96 ASP A CA 1
ATOM 685 C C . ASP A 1 96 ? 18.088 10.630 -14.120 1.00 90.69 96 ASP A C 1
ATOM 687 O O . ASP A 1 96 ? 16.888 10.524 -14.394 1.00 90.69 96 ASP A O 1
ATOM 691 N N . ASP A 1 97 ? 19.015 9.905 -14.754 1.00 91.75 97 ASP A N 1
ATOM 692 C CA . ASP A 1 97 ? 18.716 8.993 -15.863 1.00 91.75 97 ASP A CA 1
ATOM 693 C C . ASP A 1 97 ? 18.022 7.713 -15.372 1.00 91.75 97 ASP A C 1
ATOM 695 O O . ASP A 1 97 ? 17.037 7.256 -15.967 1.00 91.75 97 ASP A O 1
ATOM 699 N N . ALA A 1 98 ? 18.519 7.117 -14.284 1.00 92.44 98 ALA A N 1
ATOM 700 C CA . ALA A 1 98 ? 17.895 5.955 -13.668 1.00 92.44 98 ALA A CA 1
ATOM 701 C C . ALA A 1 98 ? 16.502 6.307 -13.137 1.00 92.44 98 ALA A C 1
ATOM 703 O O . ALA A 1 98 ? 15.543 5.587 -13.422 1.00 92.44 98 ALA A O 1
ATOM 704 N N . TRP A 1 99 ? 16.371 7.433 -12.437 1.00 91.88 99 TRP A N 1
ATOM 705 C CA . TRP A 1 99 ? 15.103 7.927 -11.919 1.00 91.88 99 TRP A CA 1
ATOM 706 C C . TRP A 1 99 ? 14.081 8.145 -13.034 1.00 91.88 99 TRP A C 1
ATOM 708 O O . TRP A 1 99 ? 12.958 7.660 -12.929 1.00 91.88 99 TRP A O 1
ATOM 718 N N . SER A 1 100 ? 14.478 8.785 -14.137 1.00 93.88 100 SER A N 1
ATOM 719 C CA . SER A 1 100 ? 13.612 8.989 -15.304 1.00 93.88 100 SER A CA 1
ATOM 720 C C . SER A 1 100 ? 13.061 7.663 -15.852 1.00 93.88 100 SER A C 1
ATOM 722 O O . SER A 1 100 ? 11.849 7.504 -16.009 1.00 93.88 100 SER A O 1
ATOM 724 N N . ARG A 1 101 ? 13.922 6.644 -16.015 1.00 94.56 101 ARG A N 1
ATOM 725 C CA . ARG A 1 101 ? 13.503 5.296 -16.446 1.00 94.56 101 ARG A CA 1
ATOM 726 C C . ARG A 1 101 ? 12.478 4.671 -15.497 1.00 94.56 101 ARG A C 1
ATOM 728 O O . ARG A 1 101 ? 11.521 4.043 -15.951 1.00 94.56 101 ARG A O 1
ATOM 735 N N . PHE A 1 102 ? 12.702 4.790 -14.191 1.00 94.44 102 PHE A N 1
ATOM 736 C CA . PHE A 1 102 ? 11.780 4.264 -13.188 1.00 94.44 102 PHE A CA 1
ATOM 737 C C . PHE A 1 102 ? 10.457 5.031 -13.197 1.00 94.44 102 PHE A C 1
ATOM 739 O O . PHE A 1 102 ? 9.407 4.399 -13.241 1.00 94.44 102 PHE A O 1
ATOM 746 N N . SER A 1 103 ? 10.501 6.362 -13.240 1.00 92.69 103 SER A N 1
ATOM 747 C CA . SER A 1 103 ? 9.328 7.237 -13.278 1.00 92.69 103 SER A CA 1
ATOM 748 C C . SER A 1 103 ? 8.430 6.945 -14.486 1.00 92.69 103 SER A C 1
ATOM 750 O O . SER A 1 103 ? 7.220 6.786 -14.328 1.00 92.69 103 SER A O 1
ATOM 752 N N . ASP A 1 104 ? 9.005 6.782 -15.680 1.00 95.81 104 ASP A N 1
ATOM 753 C CA . ASP A 1 104 ? 8.253 6.432 -16.893 1.00 95.81 104 ASP A CA 1
ATOM 754 C C . ASP A 1 104 ? 7.576 5.057 -16.777 1.00 95.81 104 ASP A C 1
ATOM 756 O O . ASP A 1 104 ? 6.412 4.873 -17.158 1.00 95.81 104 ASP A O 1
ATOM 760 N N . ALA A 1 105 ? 8.286 4.074 -16.214 1.00 96.12 105 ALA A N 1
ATOM 761 C CA . ALA A 1 105 ? 7.735 2.744 -15.981 1.00 96.12 105 ALA A CA 1
ATOM 762 C C . ALA A 1 105 ? 6.635 2.763 -14.907 1.00 96.12 105 ALA A C 1
ATOM 764 O O . ALA A 1 105 ? 5.617 2.093 -15.071 1.00 96.12 105 ALA A O 1
ATOM 765 N N . MET A 1 106 ? 6.801 3.542 -13.835 1.00 94.31 106 MET A N 1
ATOM 766 C CA . MET A 1 106 ? 5.794 3.725 -12.785 1.00 94.31 106 MET A CA 1
ATOM 767 C C . MET A 1 106 ? 4.518 4.356 -13.338 1.00 94.31 106 MET A C 1
ATOM 769 O O . MET A 1 106 ? 3.429 3.856 -13.058 1.00 94.31 106 MET A O 1
ATOM 773 N N . GLN A 1 107 ? 4.641 5.392 -14.172 1.00 94.31 107 GLN A N 1
ATOM 774 C CA . GLN A 1 107 ? 3.500 6.006 -14.851 1.00 94.31 107 GLN A CA 1
ATOM 775 C C . GLN A 1 107 ? 2.805 5.000 -15.778 1.00 94.31 107 GLN A C 1
ATOM 777 O O . GLN A 1 107 ? 1.593 4.809 -15.700 1.00 94.31 107 GLN A O 1
ATOM 782 N N . THR A 1 108 ? 3.575 4.269 -16.589 1.00 95.81 108 THR A N 1
ATOM 783 C CA . THR A 1 108 ? 3.029 3.226 -17.473 1.00 95.81 108 THR A CA 1
ATOM 784 C C . THR A 1 108 ? 2.293 2.143 -16.683 1.00 95.81 108 THR A C 1
ATOM 786 O O . THR A 1 108 ? 1.209 1.707 -17.079 1.00 95.81 108 THR A O 1
ATOM 789 N N . TRP A 1 109 ? 2.851 1.708 -15.551 1.00 94.94 109 TRP A N 1
ATOM 790 C CA . TRP A 1 109 ? 2.203 0.749 -14.662 1.00 94.94 109 TRP A CA 1
ATOM 791 C C . TRP A 1 109 ? 0.913 1.318 -14.066 1.00 94.94 109 TRP A C 1
ATOM 793 O O . TRP A 1 109 ? -0.100 0.624 -14.054 1.00 94.94 109 TRP A O 1
ATOM 803 N N . HIS A 1 110 ? 0.912 2.575 -13.624 1.00 91.62 110 HIS A N 1
ATOM 804 C CA . HIS A 1 110 ? -0.289 3.227 -13.107 1.00 91.62 110 HIS A CA 1
ATOM 805 C C . HIS A 1 110 ? -1.411 3.263 -14.158 1.00 91.62 110 HIS A C 1
ATOM 807 O O . HIS A 1 110 ? -2.562 2.935 -13.859 1.00 91.62 110 HIS A O 1
ATOM 813 N N . ASP A 1 111 ? -1.072 3.559 -15.411 1.00 92.44 111 ASP A N 1
ATOM 814 C CA . ASP A 1 111 ? -2.054 3.672 -16.488 1.00 92.44 111 ASP A CA 1
ATOM 815 C C . ASP A 1 111 ? -2.582 2.308 -16.954 1.00 92.44 111 ASP A C 1
ATOM 817 O O . ASP A 1 111 ? -3.775 2.160 -17.227 1.00 92.44 111 ASP A O 1
ATOM 821 N N . THR A 1 112 ? -1.715 1.292 -17.019 1.00 91.81 112 THR A N 1
ATOM 822 C CA . THR A 1 112 ? -2.010 0.025 -17.718 1.00 91.81 112 THR A CA 1
ATOM 823 C C . THR A 1 112 ? -2.075 -1.212 -16.823 1.00 91.81 112 THR A C 1
ATOM 825 O O . THR A 1 112 ? -2.561 -2.251 -17.261 1.00 91.81 112 THR A O 1
ATOM 828 N N . GLY A 1 113 ? -1.563 -1.131 -15.595 1.00 89.56 113 GLY A N 1
ATOM 829 C CA . GLY A 1 113 ? -1.367 -2.273 -14.697 1.00 89.56 113 GLY A CA 1
ATOM 830 C C . GLY A 1 113 ? -0.132 -3.121 -14.997 1.00 89.56 113 GLY A C 1
ATOM 831 O O . GLY A 1 113 ? 0.148 -4.059 -14.252 1.00 89.56 113 GLY A O 1
ATOM 832 N N . ALA A 1 114 ? 0.636 -2.806 -16.047 1.00 91.50 114 ALA A N 1
ATOM 833 C CA . ALA A 1 114 ? 1.785 -3.604 -16.457 1.00 91.50 114 ALA A CA 1
ATOM 834 C C . ALA A 1 114 ? 2.949 -2.732 -16.943 1.00 91.50 114 ALA A C 1
ATOM 836 O O . ALA A 1 114 ? 2.892 -2.113 -18.000 1.00 91.50 114 ALA A O 1
ATOM 837 N N . ALA A 1 115 ? 4.051 -2.749 -16.196 1.00 95.69 115 ALA A N 1
ATOM 838 C CA . ALA A 1 115 ? 5.337 -2.245 -16.659 1.00 95.69 115 ALA A CA 1
ATOM 839 C C . ALA A 1 115 ? 6.474 -2.951 -15.919 1.00 95.69 115 ALA A C 1
ATOM 841 O O . ALA A 1 115 ? 6.306 -3.426 -14.792 1.00 95.69 115 ALA A O 1
ATOM 842 N N . SER A 1 116 ? 7.641 -2.992 -16.551 1.00 96.94 116 SER A N 1
ATOM 843 C CA . SER A 1 116 ? 8.856 -3.563 -15.979 1.00 96.94 116 SER A CA 1
ATOM 844 C C . SER A 1 116 ? 10.059 -2.686 -16.282 1.00 96.94 116 SER A C 1
ATOM 846 O O . SER A 1 116 ? 10.143 -2.111 -17.366 1.00 96.94 116 SER A O 1
ATOM 848 N N . VAL A 1 117 ? 11.018 -2.669 -15.364 1.00 97.06 117 VAL A N 1
ATOM 849 C CA . VAL A 1 117 ? 12.339 -2.066 -15.561 1.00 97.06 117 VAL A CA 1
ATOM 850 C C . VAL A 1 117 ? 13.364 -3.190 -15.662 1.00 97.06 117 VAL A C 1
ATOM 852 O O . VAL A 1 117 ? 13.354 -4.124 -14.859 1.00 97.06 117 VAL A O 1
ATOM 855 N N . GLU A 1 118 ? 14.237 -3.128 -16.665 1.00 97.12 118 GLU A N 1
ATOM 856 C CA . GLU A 1 118 ? 15.349 -4.070 -16.791 1.00 97.12 118 GLU A CA 1
ATOM 857 C C . GLU A 1 118 ? 16.426 -3.751 -15.749 1.00 97.12 118 GLU A C 1
ATOM 859 O O . GLU A 1 118 ? 16.864 -2.607 -15.619 1.00 97.12 118 GLU A O 1
ATOM 864 N N . CYS A 1 119 ? 16.858 -4.761 -14.993 1.00 96.75 119 CYS A N 1
ATOM 865 C CA . CYS A 1 119 ? 17.930 -4.587 -14.025 1.00 96.75 119 CYS A CA 1
ATOM 866 C C . CYS A 1 119 ? 19.284 -4.399 -14.732 1.00 96.75 119 CYS A C 1
ATOM 868 O O . CYS A 1 119 ? 19.719 -5.318 -15.427 1.00 96.75 119 CYS A O 1
ATOM 870 N N . PRO A 1 120 ? 20.031 -3.309 -14.471 1.00 94.62 120 PRO A N 1
ATOM 871 C CA . PRO A 1 120 ? 21.339 -3.091 -15.097 1.00 94.62 120 PRO A CA 1
ATOM 872 C C . PRO A 1 120 ? 22.395 -4.152 -14.753 1.00 94.62 120 PRO A C 1
ATOM 874 O O . PRO A 1 120 ? 2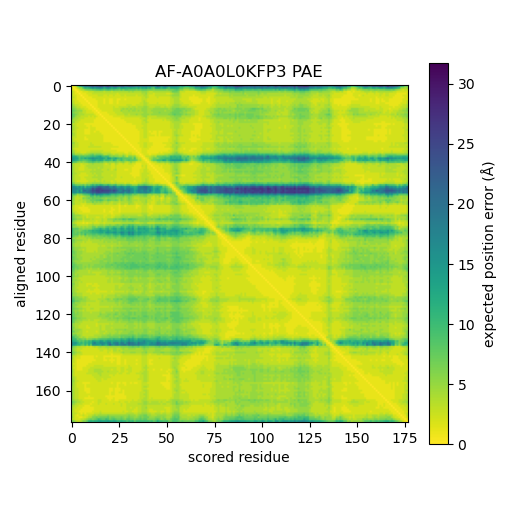3.361 -4.324 -15.490 1.00 94.62 120 PRO A O 1
ATOM 877 N N . ALA A 1 121 ? 22.236 -4.859 -13.629 1.00 96.19 121 ALA A N 1
ATOM 878 C CA . ALA A 1 121 ? 23.219 -5.827 -13.147 1.00 96.19 121 ALA A CA 1
ATOM 879 C C . ALA A 1 121 ? 22.988 -7.252 -13.674 1.00 96.19 121 ALA A C 1
ATOM 881 O O . ALA A 1 121 ? 23.948 -7.979 -13.916 1.00 96.19 121 ALA A O 1
ATOM 882 N N . CYS A 1 122 ? 21.727 -7.677 -13.821 1.00 97.69 122 CYS A N 1
ATOM 883 C CA . CYS A 1 122 ? 21.388 -9.047 -14.233 1.00 97.69 122 CYS A CA 1
ATOM 884 C C . CYS A 1 122 ? 20.557 -9.137 -15.519 1.00 97.69 122 CYS A C 1
ATOM 886 O O . CYS A 1 122 ? 20.224 -10.245 -15.930 1.00 97.69 122 CYS A O 1
ATOM 888 N N . ALA A 1 123 ? 20.218 -7.999 -16.134 1.00 96.88 123 ALA A N 1
ATOM 889 C CA . ALA A 1 123 ? 19.393 -7.877 -17.338 1.00 96.88 123 ALA A CA 1
ATOM 890 C C . ALA A 1 123 ? 17.989 -8.510 -17.234 1.00 96.88 123 ALA A C 1
ATOM 892 O O . ALA A 1 123 ? 17.306 -8.701 -18.237 1.00 96.88 123 ALA A O 1
ATOM 893 N N . ALA A 1 124 ? 17.530 -8.855 -16.027 1.00 97.38 124 ALA A N 1
ATOM 894 C CA . ALA A 1 124 ? 16.188 -9.385 -15.838 1.00 97.38 124 ALA A CA 1
ATOM 895 C C . ALA A 1 124 ? 15.151 -8.252 -15.958 1.00 97.38 124 ALA A C 1
ATOM 897 O O . ALA A 1 124 ? 15.318 -7.225 -15.290 1.00 97.38 124 ALA A O 1
ATOM 898 N N . PRO A 1 125 ? 14.060 -8.432 -16.727 1.00 96.94 125 PRO A N 1
ATOM 899 C CA . PRO A 1 125 ? 12.911 -7.542 -16.655 1.00 96.94 125 PRO A CA 1
ATOM 900 C C . PRO A 1 125 ? 12.192 -7.778 -15.325 1.00 96.94 125 PRO A C 1
ATOM 902 O O . PRO A 1 125 ? 11.741 -8.888 -15.033 1.00 96.94 125 PRO A O 1
ATOM 905 N N . VAL A 1 126 ? 12.103 -6.738 -14.501 1.00 96.69 126 VAL A N 1
ATOM 906 C CA . VAL A 1 126 ? 11.470 -6.809 -13.181 1.00 96.69 126 VAL A CA 1
ATOM 907 C C . VAL A 1 126 ? 10.231 -5.917 -13.174 1.00 96.69 126 VAL A C 1
ATOM 909 O O . VAL A 1 126 ? 10.365 -4.720 -13.454 1.00 96.69 126 VAL A O 1
ATOM 912 N N . PRO A 1 127 ? 9.036 -6.459 -12.866 1.00 94.81 127 PRO A N 1
ATOM 913 C CA . PRO A 1 127 ? 7.820 -5.662 -12.735 1.00 94.81 127 PRO A CA 1
ATOM 914 C C . PRO A 1 127 ? 7.984 -4.533 -11.717 1.00 94.81 127 PRO A C 1
ATOM 916 O O . PRO A 1 127 ? 8.580 -4.742 -10.663 1.00 94.81 127 PRO A O 1
ATOM 919 N N . VAL A 1 128 ? 7.437 -3.350 -12.015 1.00 93.50 128 VAL A N 1
ATOM 920 C CA . VAL A 1 128 ? 7.557 -2.162 -11.145 1.00 93.50 128 VAL A CA 1
ATOM 921 C C . VAL A 1 128 ? 7.188 -2.455 -9.679 1.00 93.50 128 VAL A C 1
ATOM 923 O O . VAL A 1 128 ? 8.003 -2.129 -8.818 1.00 93.50 128 VAL A O 1
ATOM 926 N N . PRO A 1 129 ? 6.062 -3.134 -9.363 1.00 91.56 129 PRO A N 1
ATOM 927 C CA . PRO A 1 129 ? 5.689 -3.421 -7.972 1.00 91.56 129 PRO A CA 1
ATOM 928 C C . PRO A 1 129 ? 6.633 -4.364 -7.221 1.00 91.56 129 PRO A C 1
ATOM 930 O O . PRO A 1 129 ? 6.566 -4.453 -6.000 1.00 91.56 129 PRO A O 1
ATOM 933 N N . GLU A 1 130 ? 7.499 -5.092 -7.928 1.00 91.94 130 GLU A N 1
ATOM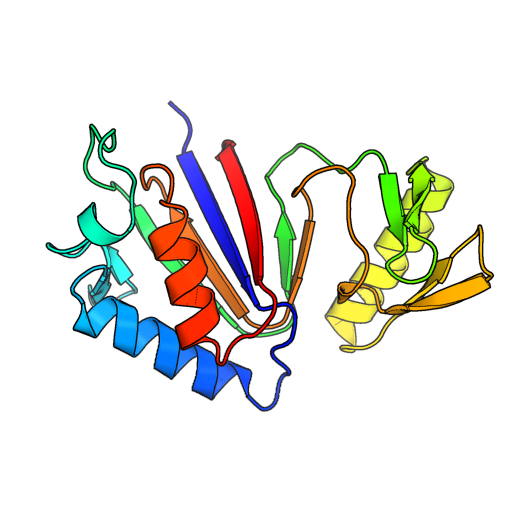 934 C CA . GLU A 1 130 ? 8.428 -6.034 -7.304 1.00 91.94 130 GLU A CA 1
ATOM 935 C C . GLU A 1 130 ? 9.775 -5.408 -6.926 1.00 91.94 130 GLU A C 1
ATOM 937 O O . GLU A 1 130 ? 10.569 -6.052 -6.235 1.00 91.94 130 GLU A O 1
ATOM 942 N N . TRP A 1 131 ? 10.065 -4.188 -7.385 1.00 92.38 131 TRP A N 1
ATOM 943 C CA . TRP A 1 131 ? 11.294 -3.496 -7.010 1.00 92.38 131 TRP A CA 1
ATOM 944 C C . TRP A 1 131 ? 11.282 -3.127 -5.527 1.00 92.38 131 TRP A C 1
ATOM 946 O O . TRP A 1 131 ? 10.316 -2.561 -5.019 1.00 92.38 131 TRP A O 1
ATOM 956 N N . GLY A 1 132 ? 12.380 -3.449 -4.843 1.00 90.31 132 GLY A N 1
ATOM 957 C CA . GLY A 1 132 ? 12.653 -2.933 -3.508 1.00 90.31 132 GLY A CA 1
ATOM 958 C C . GLY A 1 132 ? 13.339 -1.571 -3.574 1.00 90.31 132 GLY A C 1
ATOM 959 O O . GLY A 1 132 ? 13.823 -1.157 -4.629 1.00 90.31 132 GLY A O 1
ATOM 960 N N . TRP A 1 133 ? 13.443 -0.916 -2.425 1.00 90.12 133 TRP A N 1
ATOM 961 C CA . TRP A 1 133 ? 14.087 0.386 -2.266 1.00 90.12 133 TRP A CA 1
ATOM 962 C C . TRP A 1 133 ? 14.983 0.349 -1.023 1.00 90.12 133 TRP A C 1
ATOM 964 O O . TRP A 1 133 ? 14.758 -0.459 -0.120 1.00 90.12 133 TRP A O 1
ATOM 974 N N . ASP A 1 134 ? 16.020 1.182 -0.973 1.00 84.94 134 ASP A N 1
ATOM 975 C CA . ASP A 1 134 ? 16.975 1.257 0.147 1.00 84.94 134 ASP A CA 1
ATOM 976 C C . ASP A 1 134 ? 16.430 1.940 1.419 1.00 84.94 134 ASP A C 1
ATOM 978 O O . ASP A 1 134 ? 17.126 2.086 2.422 1.00 84.94 134 ASP A O 1
ATOM 982 N N . GLY A 1 135 ? 15.135 2.233 1.414 1.00 72.06 135 GLY A N 1
ATOM 983 C CA . GLY A 1 135 ? 14.281 2.428 2.576 1.00 72.06 135 GLY A CA 1
ATOM 984 C C . GLY A 1 135 ? 12.848 2.047 2.195 1.00 72.06 135 GLY A C 1
ATOM 985 O O . GLY A 1 135 ? 12.628 1.483 1.125 1.00 72.06 135 GLY A O 1
ATOM 986 N N . PRO A 1 136 ? 11.837 2.402 2.993 1.00 65.00 136 PRO A N 1
ATOM 987 C CA . PRO A 1 136 ? 10.443 2.306 2.582 1.00 65.00 136 PRO A CA 1
ATOM 988 C C . PRO A 1 136 ? 9.883 3.649 2.053 1.00 65.00 136 PRO A C 1
ATOM 990 O O . PRO A 1 136 ? 8.899 4.126 2.620 1.00 65.00 136 PRO A O 1
ATOM 993 N N . PRO A 1 137 ? 10.447 4.307 1.010 1.00 74.44 137 PRO A N 1
ATOM 994 C CA . PRO A 1 137 ? 9.862 5.535 0.496 1.00 74.44 137 PRO A CA 1
ATOM 995 C C . PRO A 1 137 ? 8.838 5.310 -0.604 1.00 74.44 137 PRO A C 1
ATOM 997 O O . PRO A 1 137 ? 8.136 6.256 -0.930 1.00 74.44 137 PRO A O 1
ATOM 1000 N N . LEU A 1 138 ? 8.742 4.108 -1.188 1.00 87.19 138 LEU A N 1
ATOM 1001 C CA . LEU A 1 138 ? 7.828 3.819 -2.292 1.00 87.19 138 LEU A CA 1
ATOM 1002 C C . LEU A 1 138 ? 7.246 2.405 -2.202 1.00 87.19 138 LEU A C 1
ATOM 1004 O O . LEU A 1 138 ? 7.959 1.436 -1.943 1.00 87.19 138 LEU A O 1
ATOM 1008 N N . ALA A 1 139 ? 5.954 2.277 -2.485 1.00 91.00 139 ALA A N 1
ATOM 1009 C CA . ALA A 1 139 ? 5.291 1.002 -2.728 1.00 91.00 139 ALA A CA 1
ATOM 1010 C C . ALA A 1 139 ? 4.228 1.154 -3.817 1.00 91.00 139 ALA A C 1
ATOM 1012 O O . ALA A 1 139 ? 3.575 2.190 -3.916 1.00 91.00 139 ALA A O 1
ATOM 1013 N N . PHE A 1 140 ? 4.029 0.106 -4.612 1.00 91.50 140 PHE A N 1
ATOM 1014 C CA . PHE A 1 140 ? 3.027 0.072 -5.674 1.00 91.50 140 PHE A CA 1
ATOM 1015 C C . PHE A 1 140 ? 2.119 -1.130 -5.456 1.00 91.50 140 PHE A C 1
ATOM 1017 O O . PHE A 1 140 ? 2.603 -2.245 -5.270 1.00 91.50 140 PHE A O 1
ATOM 1024 N N . GLY A 1 141 ? 0.811 -0.906 -5.469 1.00 92.81 141 GLY A N 1
ATOM 1025 C CA . GLY A 1 141 ? -0.164 -1.957 -5.202 1.00 92.81 141 GLY A CA 1
ATOM 1026 C C . GLY A 1 141 ? -1.581 -1.541 -5.565 1.00 92.81 141 GLY A C 1
ATOM 1027 O O . GLY A 1 141 ? -1.820 -0.417 -6.014 1.00 92.81 141 GLY A O 1
ATOM 1028 N N . HIS A 1 142 ? -2.525 -2.462 -5.376 1.00 94.00 142 HIS A N 1
ATOM 1029 C CA . HIS A 1 142 ? -3.945 -2.201 -5.627 1.00 94.00 142 HIS A CA 1
ATOM 1030 C C . HIS A 1 142 ? -4.724 -1.838 -4.359 1.00 94.00 142 HIS A C 1
ATOM 1032 O O . HIS A 1 142 ? -5.832 -1.315 -4.461 1.00 94.00 142 HIS A O 1
ATOM 1038 N N . LEU A 1 143 ? -4.172 -2.117 -3.174 1.00 96.56 143 LEU A N 1
ATOM 1039 C CA . LEU A 1 143 ? -4.795 -1.843 -1.883 1.00 96.56 143 LEU A CA 1
ATOM 1040 C C . LEU A 1 143 ? -3.800 -1.137 -0.962 1.00 96.56 143 LEU A C 1
ATOM 1042 O O . LEU A 1 143 ? -2.727 -1.669 -0.690 1.00 96.56 143 LEU A O 1
ATOM 1046 N N . GLY A 1 144 ? -4.187 0.033 -0.456 1.00 96.44 144 GLY A N 1
ATOM 1047 C CA . GLY A 1 144 ? -3.440 0.771 0.561 1.00 96.44 144 GLY A CA 1
ATOM 1048 C C . GLY A 1 144 ? -4.332 1.155 1.735 1.00 96.44 144 GLY A C 1
ATOM 1049 O O . GLY A 1 144 ? -5.447 1.641 1.544 1.00 96.44 144 GLY A O 1
ATOM 1050 N N . LEU A 1 145 ? -3.840 0.936 2.949 1.00 96.69 145 LEU A N 1
ATOM 1051 C CA . LEU A 1 145 ? -4.485 1.319 4.202 1.00 96.69 145 LEU A CA 1
ATOM 1052 C C . LEU A 1 145 ? -3.688 2.464 4.810 1.00 96.69 145 LEU A C 1
ATOM 1054 O O . LEU A 1 145 ? -2.602 2.236 5.335 1.00 96.69 145 LEU A O 1
ATOM 1058 N N . GLU A 1 146 ? -4.205 3.680 4.705 1.00 95.69 146 GLU A N 1
ATOM 1059 C CA . GLU A 1 146 ? -3.527 4.891 5.153 1.00 95.69 146 GLU A CA 1
ATOM 1060 C C . GLU A 1 146 ? -4.173 5.430 6.430 1.00 95.69 146 GLU A C 1
ATOM 1062 O O . GLU A 1 146 ? -5.343 5.810 6.449 1.00 95.69 146 GLU A O 1
ATOM 1067 N N . PHE A 1 147 ? -3.395 5.468 7.503 1.00 95.00 147 PHE A N 1
ATOM 1068 C CA . PHE A 1 147 ? -3.824 5.870 8.834 1.00 95.00 147 PHE A CA 1
ATOM 1069 C C . PHE A 1 147 ? -3.211 7.217 9.197 1.00 95.00 147 PHE A C 1
ATOM 1071 O O . PHE A 1 147 ? -1.988 7.365 9.212 1.00 95.00 147 PHE A O 1
ATOM 1078 N N . TRP A 1 148 ? -4.060 8.189 9.518 1.00 93.81 148 TRP A N 1
ATOM 1079 C CA . TRP A 1 148 ? -3.658 9.573 9.756 1.00 93.81 148 TRP A CA 1
ATOM 1080 C C . TRP A 1 148 ? -3.562 9.894 11.241 1.00 93.81 148 TRP A C 1
ATOM 1082 O O . TRP A 1 148 ? -4.531 9.738 11.976 1.00 93.81 148 TRP A O 1
ATOM 1092 N N . ASN A 1 149 ? -2.413 10.402 11.679 1.00 92.50 149 ASN A N 1
ATOM 1093 C CA . ASN A 1 149 ? -2.152 10.815 13.058 1.00 92.50 149 ASN A CA 1
ATOM 1094 C C . ASN A 1 149 ? -2.381 9.700 14.100 1.00 92.50 149 ASN A C 1
ATOM 1096 O O . ASN A 1 149 ? -2.839 9.966 15.211 1.00 92.50 149 ASN A O 1
ATOM 1100 N N . TRP A 1 150 ? -2.053 8.457 13.737 1.00 93.00 150 TRP A N 1
ATOM 1101 C CA . TRP A 1 150 ? -1.981 7.321 14.661 1.00 93.00 150 TRP A CA 1
ATOM 1102 C C . TRP A 1 150 ? -0.582 7.224 15.289 1.00 93.00 150 TRP A C 1
ATOM 1104 O O . TRP A 1 150 ? 0.392 7.604 14.629 1.00 93.00 150 TRP A O 1
ATOM 1114 N N . PRO A 1 151 ? -0.455 6.702 16.525 1.00 92.00 151 PRO A N 1
ATOM 1115 C CA . PRO A 1 151 ? 0.828 6.236 17.051 1.00 92.00 151 PRO A CA 1
ATOM 1116 C C . PRO A 1 151 ? 1.435 5.135 16.177 1.00 92.00 151 PRO A C 1
ATOM 1118 O O . PRO A 1 151 ? 0.741 4.540 15.348 1.00 92.00 151 PRO A O 1
ATOM 1121 N N . ASP A 1 152 ? 2.722 4.863 16.371 1.00 91.31 152 ASP A N 1
ATOM 1122 C CA . ASP A 1 152 ? 3.439 3.866 15.578 1.00 91.31 152 ASP A CA 1
ATOM 1123 C C . ASP A 1 152 ? 2.835 2.468 15.781 1.00 91.31 152 ASP A C 1
ATOM 1125 O O . ASP A 1 152 ? 2.516 2.045 16.898 1.00 91.31 152 ASP A O 1
ATOM 1129 N N . PHE A 1 153 ? 2.632 1.764 14.668 1.00 93.19 153 PHE A N 1
ATOM 1130 C CA . PHE A 1 153 ? 2.058 0.427 14.697 1.00 93.19 153 PHE A CA 1
ATOM 1131 C C . PHE A 1 153 ? 3.016 -0.614 15.254 1.00 93.19 153 PHE A C 1
ATOM 1133 O O . PHE A 1 153 ? 4.174 -0.689 14.844 1.00 93.19 153 PHE A O 1
ATOM 1140 N N . SER A 1 154 ? 2.467 -1.503 16.080 1.00 93.38 154 SER A N 1
ATOM 1141 C CA . SER A 1 154 ? 3.211 -2.652 16.582 1.00 93.38 154 SER A CA 1
ATOM 1142 C C . SER A 1 154 ? 3.531 -3.648 15.468 1.00 93.38 154 SER A C 1
ATOM 1144 O O . SER A 1 154 ? 2.760 -3.849 14.519 1.00 93.38 154 SER A O 1
ATOM 1146 N N . ASP A 1 155 ? 4.641 -4.369 15.620 1.00 93.25 155 ASP A N 1
ATOM 1147 C CA . ASP A 1 155 ? 4.995 -5.501 14.752 1.00 93.25 155 ASP A CA 1
ATOM 1148 C C . ASP A 1 155 ? 3.870 -6.539 14.681 1.00 93.25 155 ASP A C 1
ATOM 1150 O O . ASP A 1 155 ? 3.567 -7.070 13.610 1.00 93.25 155 ASP A O 1
ATOM 1154 N N . ALA A 1 156 ? 3.216 -6.793 15.817 1.00 94.62 156 ALA A N 1
ATOM 1155 C CA . ALA A 1 156 ? 2.121 -7.746 15.925 1.00 94.62 156 ALA A CA 1
ATOM 1156 C C . ALA A 1 156 ? 0.903 -7.321 15.095 1.00 94.62 156 ALA A C 1
ATOM 1158 O O . ALA A 1 156 ? 0.308 -8.152 14.407 1.00 94.62 156 ALA A O 1
ATOM 1159 N N . PHE A 1 157 ? 0.545 -6.035 15.119 1.00 95.56 157 PHE A N 1
ATOM 1160 C CA . PHE A 1 157 ? -0.552 -5.514 14.309 1.00 95.56 157 PHE A CA 1
ATOM 1161 C C . PHE A 1 157 ? -0.246 -5.606 12.813 1.00 95.56 157 PHE A C 1
ATOM 1163 O O . PHE A 1 157 ? -1.086 -6.073 12.041 1.00 95.56 157 PHE A O 1
ATOM 1170 N N . ARG A 1 158 ? 0.975 -5.239 12.405 1.00 95.19 158 ARG A N 1
ATOM 1171 C CA . ARG A 1 158 ? 1.403 -5.325 11.000 1.00 95.19 158 ARG A CA 1
ATOM 1172 C C . ARG A 1 158 ? 1.377 -6.767 10.496 1.00 95.19 158 ARG A C 1
ATOM 1174 O O . ARG A 1 158 ? 0.785 -7.030 9.453 1.00 95.19 158 ARG A O 1
ATOM 1181 N N . ALA A 1 159 ? 1.911 -7.709 11.275 1.00 95.38 159 ALA A N 1
ATOM 1182 C CA . ALA A 1 159 ? 1.838 -9.136 10.960 1.00 95.38 159 ALA A CA 1
ATOM 1183 C C . ALA A 1 159 ? 0.386 -9.633 10.870 1.00 95.38 159 ALA A C 1
ATOM 1185 O O . ALA A 1 159 ? 0.042 -10.433 10.000 1.00 95.38 159 ALA A O 1
ATOM 1186 N N . ARG A 1 160 ? -0.502 -9.122 11.732 1.00 96.81 160 ARG A N 1
ATOM 1187 C CA . ARG A 1 160 ? -1.912 -9.505 11.700 1.00 96.81 160 ARG A CA 1
ATOM 1188 C C . ARG A 1 160 ? -2.632 -9.001 10.453 1.00 96.81 160 ARG A C 1
ATOM 1190 O O . ARG A 1 160 ? -3.483 -9.716 9.930 1.00 96.81 160 ARG A O 1
ATOM 1197 N N . ILE A 1 161 ? -2.284 -7.815 9.955 1.00 96.06 161 ILE A N 1
ATOM 1198 C CA . ILE A 1 161 ? -2.791 -7.328 8.668 1.00 96.06 161 ILE A CA 1
ATOM 1199 C C . ILE A 1 161 ? -2.364 -8.265 7.535 1.00 96.06 161 ILE A C 1
ATOM 1201 O O . ILE A 1 161 ? -3.218 -8.646 6.740 1.00 96.06 161 ILE A O 1
ATOM 1205 N N . THR A 1 162 ? -1.103 -8.705 7.497 1.00 95.69 162 THR A N 1
ATOM 1206 C CA . THR A 1 162 ? -0.617 -9.697 6.520 1.00 95.69 162 THR A CA 1
ATOM 1207 C C . THR A 1 162 ? -1.454 -10.985 6.556 1.00 95.69 162 THR A C 1
ATOM 1209 O O . THR A 1 162 ? -1.917 -11.442 5.514 1.00 95.69 162 THR A O 1
ATOM 1212 N N . ASP A 1 163 ? -1.746 -11.540 7.740 1.00 96.69 163 ASP A N 1
ATOM 1213 C CA . ASP A 1 163 ? -2.611 -12.729 7.875 1.00 96.69 163 ASP A CA 1
ATOM 1214 C C . ASP A 1 163 ? -4.033 -12.495 7.336 1.00 96.69 163 ASP A C 1
ATOM 1216 O O . ASP A 1 163 ? -4.659 -13.370 6.723 1.00 96.69 163 ASP A O 1
ATOM 1220 N N . VAL A 1 164 ? -4.590 -11.316 7.619 1.00 97.25 164 VAL A N 1
ATOM 1221 C CA . VAL A 1 164 ? -5.925 -10.928 7.156 1.00 97.25 164 VAL A CA 1
ATOM 1222 C C . VAL A 1 164 ? -5.924 -10.736 5.642 1.00 97.25 164 VAL A C 1
ATOM 1224 O O . VAL A 1 164 ? -6.910 -11.088 5.004 1.00 97.25 164 VAL A O 1
ATOM 1227 N N . LEU A 1 165 ? -4.815 -10.304 5.053 1.00 96.69 165 LEU A N 1
ATOM 1228 C CA . LEU A 1 165 ? -4.591 -10.234 3.610 1.00 96.69 165 LEU A CA 1
ATOM 1229 C C . LEU A 1 165 ? -4.089 -11.567 3.028 1.00 96.69 165 LEU A C 1
ATOM 1231 O O . LEU A 1 165 ? -3.285 -11.590 2.1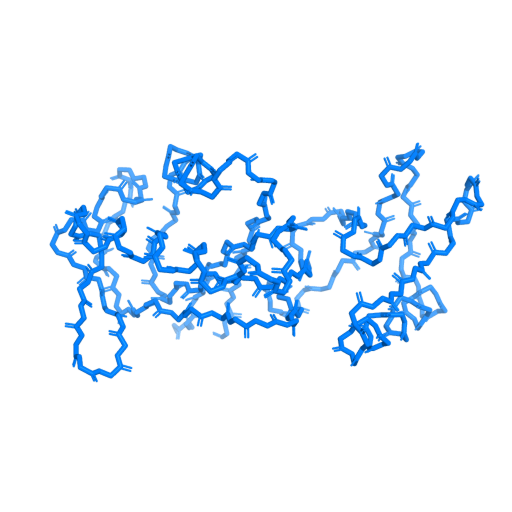11 1.00 96.69 165 LEU A O 1
ATOM 1235 N N . GLU A 1 166 ? -4.547 -12.698 3.570 1.00 96.19 166 GLU A N 1
ATOM 1236 C CA . GLU A 1 166 ? -4.277 -14.044 3.033 1.00 96.19 166 GLU A CA 1
ATOM 1237 C C . GLU A 1 166 ? -2.778 -14.417 2.974 1.00 96.19 166 GLU A C 1
ATOM 1239 O O . GLU A 1 166 ? -2.389 -15.344 2.266 1.00 96.19 166 GLU A O 1
ATOM 1244 N N . GLY A 1 167 ? -1.938 -13.751 3.775 1.00 94.69 167 GLY A N 1
ATOM 1245 C CA . GLY A 1 167 ? -0.491 -13.964 3.810 1.00 94.69 167 GLY A CA 1
ATOM 1246 C C . GLY A 1 167 ? 0.282 -13.188 2.742 1.00 94.69 167 GLY A C 1
ATOM 1247 O O . GLY A 1 167 ? 1.469 -13.458 2.558 1.00 94.69 167 GLY A O 1
ATOM 1248 N N . HIS A 1 168 ? -0.367 -12.247 2.049 1.00 94.44 168 HIS A N 1
ATOM 1249 C CA . HIS A 1 168 ? 0.268 -11.417 1.031 1.00 94.44 168 HIS A CA 1
ATOM 1250 C C . HIS A 1 168 ? 1.429 -10.604 1.592 1.00 94.44 168 HIS A C 1
ATOM 1252 O O . HIS A 1 168 ? 1.381 -10.096 2.716 1.00 94.44 168 HIS A O 1
ATOM 1258 N N . ARG A 1 169 ? 2.465 -10.410 0.776 1.00 91.56 169 ARG A N 1
ATOM 1259 C CA . ARG A 1 169 ? 3.538 -9.470 1.106 1.00 91.56 169 ARG A CA 1
ATOM 1260 C C . ARG A 1 169 ? 2.986 -8.050 1.184 1.00 91.56 169 ARG A C 1
ATOM 1262 O O . ARG A 1 169 ? 2.377 -7.545 0.244 1.00 91.56 169 ARG A O 1
ATOM 1269 N N . THR A 1 170 ? 3.280 -7.385 2.295 1.00 93.25 170 THR A N 1
ATOM 1270 C CA . THR A 1 170 ? 2.893 -5.994 2.537 1.00 93.25 170 THR A CA 1
ATOM 1271 C C . THR A 1 170 ? 4.113 -5.091 2.661 1.00 93.25 170 THR A C 1
ATOM 1273 O O . THR A 1 170 ? 5.098 -5.470 3.296 1.00 93.25 170 THR A O 1
ATOM 1276 N N . ALA A 1 171 ? 4.028 -3.874 2.128 1.00 91.75 171 ALA A N 1
ATOM 1277 C CA . ALA A 1 171 ? 4.954 -2.793 2.453 1.00 91.75 171 ALA A CA 1
ATOM 1278 C C . ALA A 1 171 ? 4.371 -1.914 3.566 1.00 91.75 171 ALA A C 1
ATOM 1280 O O . ALA A 1 171 ? 3.161 -1.699 3.617 1.00 91.75 171 ALA A O 1
ATOM 1281 N N . TYR A 1 172 ? 5.236 -1.388 4.432 1.00 92.31 172 TYR A N 1
ATOM 1282 C CA . TYR A 1 172 ? 4.881 -0.407 5.453 1.00 92.31 172 TYR A CA 1
ATOM 1283 C C . TYR A 1 172 ? 5.664 0.877 5.193 1.00 92.31 172 TYR A C 1
ATOM 1285 O O . TYR A 1 172 ? 6.893 0.845 5.149 1.00 92.31 172 TYR A O 1
ATOM 1293 N N . LEU A 1 173 ? 4.944 1.980 5.015 1.00 91.12 173 LEU A N 1
ATOM 1294 C CA . LEU A 1 173 ? 5.484 3.311 4.768 1.00 91.12 173 LEU A CA 1
ATOM 1295 C C . LEU A 1 173 ? 5.043 4.242 5.898 1.00 91.12 173 LEU A C 1
ATOM 1297 O O . LEU A 1 173 ? 3.950 4.096 6.445 1.00 91.12 173 LEU A O 1
ATOM 1301 N N . TRP A 1 174 ? 5.862 5.239 6.202 1.00 88.75 174 TRP A N 1
ATOM 1302 C CA . TRP A 1 174 ? 5.537 6.293 7.159 1.00 88.75 174 TRP A CA 1
ATOM 1303 C C . TRP A 1 174 ? 5.923 7.639 6.563 1.00 88.75 174 TRP A C 1
ATOM 1305 O O . TRP A 1 174 ? 6.980 7.736 5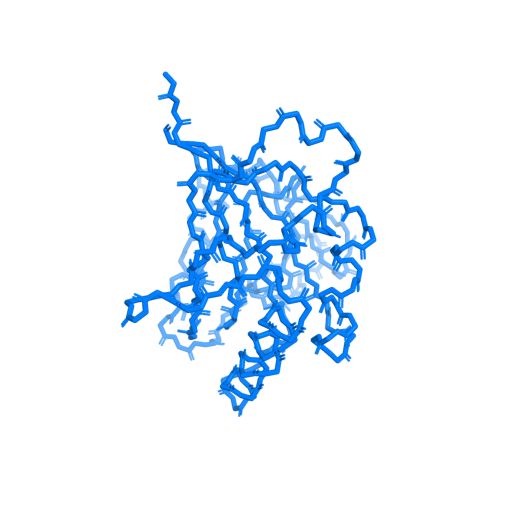.949 1.00 88.75 174 TRP A O 1
ATOM 1315 N N . GLY A 1 175 ? 5.099 8.667 6.750 1.00 86.19 175 GLY A N 1
ATOM 1316 C CA . GLY A 1 175 ? 5.371 10.007 6.246 1.00 86.19 175 GLY A CA 1
ATOM 1317 C C . GLY A 1 175 ? 4.799 11.120 7.114 1.00 86.19 175 GLY A C 1
ATOM 1318 O O . GLY A 1 175 ? 4.009 10.901 8.038 1.00 86.19 175 GLY A O 1
ATOM 1319 N N . LYS A 1 176 ? 5.226 12.349 6.817 1.00 84.44 176 LYS A N 1
ATOM 1320 C CA . LYS A 1 176 ? 4.794 13.571 7.501 1.00 84.44 176 LYS A CA 1
ATOM 1321 C C . LYS A 1 176 ? 4.674 14.732 6.516 1.00 84.44 176 LYS A C 1
ATOM 1323 O O . LYS A 1 176 ? 5.523 14.873 5.638 1.00 84.44 176 LYS A O 1
ATOM 1328 N N . ILE A 1 177 ? 3.650 15.560 6.711 1.00 79.56 177 ILE A N 1
ATOM 1329 C CA . ILE A 1 177 ? 3.358 16.778 5.941 1.00 79.56 177 ILE A CA 1
ATOM 1330 C C . ILE A 1 177 ? 3.564 18.020 6.819 1.00 79.56 177 ILE A C 1
ATOM 1332 O O . ILE A 1 177 ? 3.271 17.971 8.041 1.00 79.56 177 ILE A O 1
#

Nearest PDB structures (foldseek):
  6csx-assembly1_A  TM=2.104E-01  e=3.282E-02  Escherichia coli K-12
  4ziw-assembly1_C  TM=2.396E-01  e=8.281E-02  Escherichia coli K-12
  3w9j-assembly2_D  TM=2.253E-01  e=1.275E-01  Pseudomonas aeruginosa PAO1
  7mn2-assembly1_A  TM=3.827E-01  e=3.155E+00  Thermus thermophilus
  2gff-assembly1_A  TM=3.416E-01  e=7.483E+00  Yersinia pestis

Mean predicted aligned error: 4.7 Å

Solvent-accessible surface area (backbone atoms only — not comparable to full-atom values): 9592 Å² total; per-residue (Å²): 139,63,60,36,39,38,36,43,29,34,50,64,51,45,87,90,45,33,67,60,48,50,53,48,46,50,50,47,38,42,71,64,26,29,28,38,77,73,90,86,55,33,34,65,22,98,32,36,73,71,40,31,40,97,81,50,89,54,81,54,81,37,34,49,47,79,47,77,50,73,42,82,46,62,20,54,90,58,72,59,62,24,42,26,36,80,86,75,68,50,70,42,67,49,48,75,70,50,40,49,57,50,50,55,32,50,51,42,22,55,76,68,76,62,36,54,49,64,35,92,87,74,67,47,76,38,48,58,58,60,53,42,50,81,53,54,28,67,49,37,29,19,34,36,42,36,34,28,42,56,53,68,68,23,71,67,37,55,54,48,49,26,56,62,51,77,61,39,60,64,49,66,31,54,29,60,90

Foldseek 3Di:
DWKKKKKKFFLPDDQVCQVVLVCLLVVVCVVQQQWDDPPVAIAGGPNVVVFADPPQPDDFPWGKDKAAAKDKAFQPPDDFQWKADPPPRDTDGDDPVNVVQLVVQSVVCRVPVFGFDQDPPPRDTHTSQRIDGPDLGIHIHRIMIMGMRGHHGDPVNSVVSCVSSVNGDIGMHMYID

Organism: NCBI:txid42234

pLDDT: mean 91.13, std 7.85, range [57.06, 97.81]

Radius of gyration: 16.98 Å; Cα contacts (8 Å, |Δi|>4): 371; chains: 1; bounding box: 44×34×42 Å

Sequence (177 aa):
MGDRFQVIVDLEAGEAEVARLKERVVGWLVGEGIVVTDGSGYTAGPGWARAVDDDGDHEPSGGLAVHVGRGGFHSGADMPEAAVCPRCAAATTLDDDAWSRFSDAMQTWHDTGAASVECPACAAPVPVPEWGWDGPPLAFGHLGLEFWNWPDFSDAFRARITDVLEGHRTAYLWGKI

Secondary structure (DSSP, 8-state):
---EEEEEEESS--TTTHHHHHHHHHHHHHHTTSEEE-SSSEEE-TTGGGSB-TT--S---S-EEEEEEEEEEE-SSPPPSEEEPTTT--EEE--HHHHHHHHHHHHHHHHHS--EEE-TTT--EEEGGG-EESSSSEEEEEEEEEEESPPPBPHHHHHHHHHHTTT--EEEEEEE-